Protein AF-0000000082452321 (afdb_homodimer)

Foldseek 3Di:
DVVVVVVVVVLVVLVVCLVPQACPPHALVVSLVVNVVSVVVNVVVVPDDDPDPVVVVVVVVVVQVVSLVSSLVRYDPLCVVVSVVQVPDPPHDGSVVSSVSSNVVVVVVVVVVVVVVVVVVVVVVVVPPPDDPDDDDPDDPPPPPPPPQPQDPVVSDTDDDVPPPPPVPPD/DVVVVVVVVVLVVLVVCLVPQACPPHALVVSLVVNVVSVVVNVVPPPDDDPDPVVVVVVVVVVQVVSLVSSLVRYDPVCVVVSVVQVPDPPHDGSVVSSVSSNVVVVVVVVVVVVVVVVVVVVVVVVPPPDDPDDDPPPPPPPPPPPPQPQPPVVSDTDDDVPPPPPVPDD

Sequence (342 aa):
MYSDLESQSQLFELNLKLREIRQGEDSITKYFNSVKKIWQDLDLFDTYEWQLIEDGKHHKRTIEKTQIYKFLAGLNIEFDEVKGRIIGRNPLPPIGEVFLEVRLEESRRSVMLGKKVLRTIVEGSSLATMGEGYGRNTNYSPKSNEKPWVWCDFYNKPCHTCETYWKIHGNMYSDLESQSQLFELNLKLREIRQGEDSITKYFNSVKKIWQDLDLFDTYEWQLIEDGKHHKRTIEKTQIYKFLAGLNIEFDEVKGRIIGRNPLPPIGEVFLEVRLEESRRSVMLGKKVLRTIVEGSSLATMGEGYGRNTNYSPKSNEKPWVWCDFYNKPCHTCETYWKIHGN

Structure (mmCIF, N/CA/C/O backbone):
data_AF-0000000082452321-model_v1
#
loop_
_entity.id
_entity.type
_entity.pdbx_description
1 polymer 'Retrotransposon gag domain-containing protein'
#
loop_
_atom_site.group_PDB
_atom_site.id
_atom_site.type_symbol
_atom_site.label_atom_id
_atom_site.label_alt_id
_atom_site.label_comp_id
_atom_site.label_asym_id
_atom_site.label_entity_id
_atom_site.label_seq_id
_atom_site.pdbx_PDB_ins_code
_atom_site.Cartn_x
_atom_site.Cartn_y
_atom_site.Cartn_z
_atom_site.occupancy
_atom_site.B_iso_or_equiv
_atom_site.auth_seq_id
_atom_site.auth_comp_id
_atom_site.auth_asym_id
_atom_site.auth_atom_id
_atom_site.pdbx_PDB_model_num
ATOM 1 N N . MET A 1 1 ? 13.844 -21.047 11.258 1 45.06 1 MET A N 1
ATOM 2 C CA . MET A 1 1 ? 12.812 -21.359 10.273 1 45.06 1 MET A CA 1
ATOM 3 C C . MET A 1 1 ? 11.453 -20.828 10.719 1 45.06 1 MET A C 1
ATOM 5 O O . MET A 1 1 ? 10.766 -20.156 9.953 1 45.06 1 MET A O 1
ATOM 9 N N . TYR A 1 2 ? 10.961 -21.188 11.977 1 47.84 2 TYR A N 1
ATOM 10 C CA . TYR A 1 2 ? 9.703 -20.766 12.586 1 47.84 2 TYR A CA 1
ATOM 11 C C . TYR A 1 2 ? 9.664 -19.266 12.797 1 47.84 2 TYR A C 1
ATOM 13 O O . TYR A 1 2 ? 8.648 -18.609 12.508 1 47.84 2 TYR A O 1
ATOM 21 N N . SER A 1 3 ? 10.891 -18.766 13.062 1 55.56 3 SER A N 1
ATOM 22 C CA . SER A 1 3 ? 11 -17.344 13.336 1 55.56 3 SER A CA 1
ATOM 23 C C . SER A 1 3 ? 10.797 -16.516 12.062 1 55.56 3 SER A C 1
ATOM 25 O O . SER A 1 3 ? 10.117 -15.492 12.078 1 55.56 3 SER A O 1
ATOM 27 N N . ASP A 1 4 ? 11.266 -17.188 10.992 1 64.62 4 ASP A N 1
ATOM 28 C CA . ASP A 1 4 ? 11.18 -16.484 9.719 1 64.62 4 ASP A CA 1
ATOM 29 C C . ASP A 1 4 ? 9.75 -16.484 9.188 1 64.62 4 ASP A C 1
ATOM 31 O O . ASP A 1 4 ? 9.289 -15.484 8.633 1 64.62 4 ASP A O 1
ATOM 35 N N . LEU A 1 5 ? 9.094 -17.594 9.453 1 61.44 5 LEU A N 1
ATOM 36 C CA . LEU A 1 5 ? 7.695 -17.688 9.039 1 61.44 5 LEU A CA 1
ATOM 37 C C . LEU A 1 5 ? 6.824 -16.719 9.828 1 61.44 5 LEU A C 1
ATOM 39 O O . LEU A 1 5 ? 5.93 -16.078 9.266 1 61.44 5 LEU A O 1
ATOM 43 N N . GLU A 1 6 ? 7.074 -16.766 11.102 1 67.19 6 GLU A N 1
ATOM 44 C CA . GLU A 1 6 ? 6.352 -15.828 11.961 1 67.19 6 GLU A CA 1
ATOM 45 C C . GLU A 1 6 ? 6.57 -14.383 11.516 1 67.19 6 GLU A C 1
ATOM 47 O O . GLU A 1 6 ? 5.645 -13.57 11.539 1 67.19 6 GLU A O 1
ATOM 52 N N . SER A 1 7 ? 7.672 -14.266 10.953 1 83 7 SER A N 1
ATOM 53 C CA . SER A 1 7 ? 8.008 -12.922 10.508 1 83 7 SER A CA 1
ATOM 54 C C . SER A 1 7 ? 7.254 -12.555 9.234 1 83 7 SER A C 1
ATOM 56 O O . SER A 1 7 ? 6.754 -11.438 9.102 1 83 7 SER A O 1
ATOM 58 N N . GLN A 1 8 ? 7.023 -13.578 8.461 1 89.19 8 GLN A N 1
ATOM 59 C CA . GLN A 1 8 ? 6.332 -13.305 7.207 1 89.19 8 GLN A CA 1
ATOM 60 C C . GLN A 1 8 ? 4.848 -13.055 7.434 1 89.19 8 GLN A C 1
ATOM 62 O O . GLN A 1 8 ? 4.254 -12.172 6.809 1 89.19 8 GLN A O 1
ATOM 67 N N . SER A 1 9 ? 4.262 -13.859 8.258 1 91.12 9 SER A N 1
ATOM 68 C CA . SER A 1 9 ? 2.861 -13.656 8.617 1 91.12 9 SER A CA 1
ATOM 69 C C . SER A 1 9 ? 2.641 -12.289 9.258 1 91.12 9 SER A C 1
ATOM 71 O O . SER A 1 9 ? 1.646 -11.625 8.969 1 91.12 9 SER A O 1
ATOM 73 N N . GLN A 1 10 ? 3.549 -11.961 10.078 1 92.94 10 GLN A N 1
ATOM 74 C CA . GLN A 1 10 ? 3.459 -10.656 10.727 1 92.94 10 GLN A CA 1
ATOM 75 C C . GLN A 1 10 ? 3.586 -9.531 9.703 1 92.94 10 GLN A C 1
ATOM 77 O O . GLN A 1 10 ? 2.852 -8.539 9.773 1 92.94 10 GLN A O 1
ATOM 82 N N . LEU A 1 11 ? 4.48 -9.695 8.805 1 93 11 LEU A N 1
ATOM 83 C CA . LEU A 1 11 ? 4.664 -8.711 7.742 1 93 11 LEU A CA 1
ATOM 84 C C . LEU A 1 11 ? 3.389 -8.555 6.918 1 93 11 LEU A C 1
ATOM 86 O O . LEU A 1 11 ? 2.979 -7.438 6.609 1 93 11 LEU A O 1
ATOM 90 N N . PHE A 1 12 ? 2.812 -9.664 6.668 1 94.56 12 PHE A N 1
ATOM 91 C CA . PHE A 1 12 ? 1.574 -9.617 5.898 1 94.56 12 PHE A CA 1
ATOM 92 C C . PHE A 1 12 ? 0.479 -8.898 6.68 1 94.56 12 PHE A C 1
ATOM 94 O O . PHE A 1 12 ? -0.243 -8.07 6.129 1 94.56 12 PHE A O 1
ATOM 101 N N . GLU A 1 13 ? 0.363 -9.195 7.914 1 95.19 13 GLU A N 1
ATOM 102 C CA . GLU A 1 13 ? -0.648 -8.57 8.766 1 95.19 13 GLU A CA 1
ATOM 103 C C . GLU A 1 13 ? -0.444 -7.059 8.844 1 95.19 13 GLU A C 1
ATOM 105 O O . GLU A 1 13 ? -1.41 -6.293 8.82 1 95.19 13 GLU A O 1
ATOM 110 N N . LEU A 1 14 ? 0.755 -6.672 8.945 1 96.19 14 LEU A N 1
ATOM 111 C CA . LEU A 1 14 ? 1.065 -5.246 8.992 1 96.19 14 LEU A CA 1
ATOM 112 C C . LEU A 1 14 ? 0.678 -4.562 7.688 1 96.19 14 LEU A C 1
ATOM 114 O O . LEU A 1 14 ? 0.143 -3.449 7.699 1 96.19 14 LEU A O 1
ATOM 118 N N . ASN A 1 15 ? 0.969 -5.215 6.605 1 94.69 15 ASN A N 1
ATOM 119 C CA . ASN A 1 15 ? 0.589 -4.664 5.309 1 94.69 15 ASN A CA 1
ATOM 120 C C . ASN A 1 15 ? -0.927 -4.586 5.156 1 94.69 15 ASN A C 1
ATOM 122 O O . ASN A 1 15 ? -1.447 -3.646 4.555 1 94.69 15 ASN A O 1
ATOM 126 N N . LEU A 1 16 ? -1.625 -5.535 5.707 1 95 16 LEU A N 1
ATOM 127 C CA . LEU A 1 16 ? -3.084 -5.496 5.707 1 95 16 LEU A CA 1
ATOM 128 C C . LEU A 1 16 ? -3.598 -4.312 6.52 1 95 16 LEU A C 1
ATOM 130 O O . LEU A 1 16 ? -4.5 -3.598 6.078 1 95 16 LEU A O 1
ATOM 134 N N . LYS A 1 17 ? -3.006 -4.164 7.617 1 96.56 17 LYS A N 1
ATOM 135 C CA . LYS A 1 17 ? -3.395 -3.047 8.469 1 96.56 17 LYS A CA 1
ATOM 136 C C . LYS A 1 17 ? -3.158 -1.712 7.77 1 96.56 17 LYS A C 1
ATOM 138 O O . LYS A 1 17 ? -4.004 -0.815 7.828 1 96.56 17 LYS A O 1
ATOM 143 N N . LEU A 1 18 ? -2.072 -1.625 7.117 1 95.88 18 LEU A N 1
ATOM 144 C CA . LEU A 1 18 ? -1.705 -0.397 6.422 1 95.88 18 LEU A CA 1
ATOM 145 C C . LEU A 1 18 ? -2.67 -0.115 5.273 1 95.88 18 LEU A C 1
ATOM 147 O O . LEU A 1 18 ? -2.98 1.044 4.988 1 95.88 18 LEU A O 1
ATOM 151 N N . ARG A 1 19 ? -3.068 -1.115 4.668 1 94.75 19 ARG A N 1
ATOM 152 C CA . ARG A 1 19 ? -4.008 -1 3.559 1 94.75 19 ARG A CA 1
ATOM 153 C C . ARG A 1 19 ? -5.375 -0.527 4.043 1 94.75 19 ARG A C 1
ATOM 155 O O . ARG A 1 19 ? -6.059 0.226 3.35 1 94.75 19 ARG A O 1
ATOM 162 N N . GLU A 1 20 ? -5.738 -0.859 5.219 1 95.94 20 GLU A N 1
ATOM 163 C CA . GLU A 1 20 ? -7.117 -0.687 5.664 1 95.94 20 GLU A CA 1
ATOM 164 C C . GLU A 1 20 ? -7.266 0.556 6.535 1 95.94 20 GLU A C 1
ATOM 166 O O . GLU A 1 20 ? -8.367 1.081 6.699 1 95.94 20 GLU A O 1
ATOM 171 N N . ILE A 1 21 ? -6.188 0.976 7.082 1 97.62 21 ILE A N 1
ATOM 172 C CA . ILE A 1 21 ? -6.262 2.045 8.07 1 97.62 21 ILE A CA 1
ATOM 173 C C . ILE A 1 21 ? -6.77 3.326 7.41 1 97.62 21 ILE A C 1
ATOM 175 O O . ILE A 1 21 ? -6.379 3.646 6.289 1 97.62 21 ILE A O 1
ATOM 179 N N . ARG A 1 22 ? -7.668 3.971 8.117 1 97.88 22 ARG A N 1
ATOM 180 C CA . ARG A 1 22 ? -8.25 5.25 7.727 1 97.88 22 ARG A CA 1
ATOM 181 C C . ARG A 1 22 ? -8.344 6.195 8.922 1 97.88 22 ARG A C 1
ATOM 183 O O . ARG A 1 22 ? -8.359 5.75 10.07 1 97.88 22 ARG A O 1
ATOM 190 N N . GLN A 1 23 ? -8.445 7.398 8.609 1 98.44 23 GLN A N 1
ATOM 191 C CA . GLN A 1 23 ? -8.562 8.391 9.672 1 98.44 23 GLN A CA 1
ATOM 192 C C . GLN A 1 23 ? -9.836 8.164 10.492 1 98.44 23 GLN A C 1
ATOM 194 O O . GLN A 1 23 ? -9.781 8.078 11.719 1 98.44 23 GLN A O 1
ATOM 199 N N . GLY A 1 24 ? -10.992 8.062 9.758 1 97.5 24 GLY A N 1
ATOM 200 C CA . GLY A 1 24 ? -12.258 7.895 10.445 1 97.5 24 GLY A CA 1
ATOM 201 C C . GLY A 1 24 ? -12.562 9.016 11.422 1 97.5 24 GLY A C 1
ATOM 202 O O . GLY A 1 24 ? -12.523 10.195 11.062 1 97.5 24 GLY A O 1
ATOM 203 N N . GLU A 1 25 ? -12.734 8.695 12.68 1 97.44 25 GLU A N 1
ATOM 204 C CA . GLU A 1 25 ? -13.109 9.68 13.695 1 97.44 25 GLU A CA 1
ATOM 205 C C . GLU A 1 25 ? -11.883 10.211 14.43 1 97.44 25 GLU A C 1
ATOM 207 O O . GLU A 1 25 ? -12 11.109 15.266 1 97.44 25 GLU A O 1
ATOM 212 N N . ASP A 1 26 ? -10.789 9.758 14.078 1 98.12 26 ASP A N 1
ATOM 213 C CA . ASP A 1 26 ? -9.57 10.148 14.773 1 98.12 26 ASP A CA 1
ATOM 214 C C . ASP A 1 26 ? -9.125 11.547 14.352 1 98.12 26 ASP A C 1
ATOM 216 O O . ASP A 1 26 ? -9.344 11.953 13.211 1 98.12 26 ASP A O 1
ATOM 220 N N . SER A 1 27 ? -8.547 12.211 15.305 1 98 27 SER A N 1
ATOM 221 C CA . SER A 1 27 ? -7.828 13.422 14.93 1 98 27 SER A CA 1
ATOM 222 C C . SER A 1 27 ? -6.668 13.109 13.992 1 98 27 SER A C 1
ATOM 224 O O . SER A 1 27 ? -6.246 11.961 13.883 1 98 27 SER A O 1
ATOM 226 N N . ILE A 1 28 ? -6.141 14.094 13.375 1 98.56 28 ILE A N 1
ATOM 227 C CA . ILE A 1 28 ? -5.012 13.93 12.461 1 98.56 28 ILE A CA 1
ATOM 228 C C . ILE A 1 28 ? -3.809 13.383 13.227 1 98.56 28 ILE A C 1
ATOM 230 O O . ILE A 1 28 ? -3.1 12.5 12.727 1 98.56 28 ILE A O 1
ATOM 234 N N . THR A 1 29 ? -3.582 13.891 14.383 1 98.5 29 THR A N 1
ATOM 235 C CA . THR A 1 29 ? -2.449 13.461 15.195 1 98.5 29 THR A CA 1
ATOM 236 C C . THR A 1 29 ? -2.572 11.984 15.562 1 98.5 29 THR A C 1
ATOM 238 O O . THR A 1 29 ? -1.613 11.227 15.422 1 98.5 29 THR A O 1
ATOM 241 N N . LYS A 1 30 ? -3.729 11.586 15.961 1 98.69 30 LYS A N 1
ATOM 242 C CA . LYS A 1 30 ? -3.945 10.195 16.344 1 98.69 30 LYS A CA 1
ATOM 243 C C . LYS A 1 30 ? -3.805 9.273 15.133 1 98.69 30 LYS A C 1
ATOM 245 O O . LYS A 1 30 ? -3.158 8.227 15.211 1 98.69 30 LYS A O 1
ATOM 250 N N . TYR A 1 31 ? -4.457 9.68 14.125 1 98.75 31 TYR A N 1
ATOM 251 C CA . TYR A 1 31 ? -4.379 8.898 12.891 1 98.75 31 TYR A CA 1
ATOM 252 C C . TYR A 1 31 ? -2.934 8.758 12.43 1 98.75 31 TYR A C 1
ATOM 254 O O . TYR A 1 31 ? -2.473 7.652 12.133 1 98.75 31 TYR A O 1
ATOM 262 N N . PHE A 1 32 ? -2.199 9.836 12.43 1 98.75 32 PHE A N 1
ATOM 263 C CA . PHE A 1 32 ? -0.812 9.82 11.977 1 98.75 32 PHE A CA 1
ATOM 264 C C . PHE A 1 32 ? 0.033 8.914 12.867 1 98.75 32 PHE A C 1
ATOM 266 O O . PHE A 1 32 ? 0.864 8.148 12.367 1 98.75 32 PHE A O 1
ATOM 273 N N . ASN A 1 33 ? -0.151 8.984 14.125 1 98.62 33 ASN A N 1
ATOM 274 C CA . ASN A 1 33 ? 0.611 8.156 15.055 1 98.62 33 ASN A CA 1
ATOM 275 C C . ASN A 1 33 ? 0.322 6.672 14.844 1 98.62 33 ASN A C 1
ATOM 277 O O . ASN A 1 33 ? 1.216 5.836 14.984 1 98.62 33 ASN A O 1
ATOM 281 N N . SER A 1 34 ? -0.923 6.406 14.5 1 98.62 34 SER A N 1
ATOM 282 C CA . SER A 1 34 ? -1.294 5.02 14.234 1 98.62 34 SER A CA 1
ATOM 283 C C . SER A 1 34 ? -0.591 4.488 12.992 1 98.62 34 SER A C 1
ATOM 285 O O . SER A 1 34 ? -0.068 3.373 13 1 98.62 34 SER A O 1
ATOM 287 N N . VAL A 1 35 ? -0.576 5.273 11.953 1 98.44 35 VAL A N 1
ATOM 288 C CA . VAL A 1 35 ? 0.076 4.863 10.719 1 98.44 35 VAL A CA 1
ATOM 289 C C . VAL A 1 35 ? 1.583 4.754 10.938 1 98.44 35 VAL A C 1
ATOM 291 O O . VAL A 1 35 ? 2.213 3.791 10.492 1 98.44 35 VAL A O 1
ATOM 294 N N . LYS A 1 36 ? 2.127 5.684 11.656 1 98.19 36 LYS A N 1
ATOM 295 C CA . LYS A 1 36 ? 3.557 5.715 11.953 1 98.19 36 LYS A CA 1
ATOM 296 C C . LYS A 1 36 ? 3.984 4.469 12.727 1 98.19 36 LYS A C 1
ATOM 298 O O . LYS A 1 36 ? 5.062 3.926 12.484 1 98.19 36 LYS A O 1
ATOM 303 N N . LYS A 1 37 ? 3.137 4.098 13.586 1 98.31 37 LYS A N 1
ATOM 304 C CA . LYS A 1 37 ? 3.434 2.898 14.359 1 98.31 37 LYS A CA 1
ATOM 305 C C . LYS A 1 37 ? 3.541 1.672 13.461 1 98.31 37 LYS A C 1
ATOM 307 O O . LYS A 1 37 ? 4.445 0.851 13.625 1 98.31 37 LYS A O 1
ATOM 312 N N . ILE A 1 38 ? 2.666 1.551 12.539 1 98 38 ILE A N 1
ATOM 313 C CA . ILE A 1 38 ? 2.709 0.438 11.594 1 98 38 ILE A CA 1
ATOM 314 C C . ILE A 1 38 ? 4.004 0.494 10.789 1 98 38 ILE A C 1
ATOM 316 O O . ILE A 1 38 ? 4.672 -0.527 10.602 1 98 38 ILE A O 1
ATOM 320 N N . TRP A 1 39 ? 4.422 1.698 10.391 1 97.12 39 TRP A N 1
ATOM 321 C CA . TRP A 1 39 ? 5.656 1.868 9.633 1 97.12 39 TRP A CA 1
ATOM 322 C C . TRP A 1 39 ? 6.867 1.466 10.469 1 97.12 39 TRP A C 1
ATOM 324 O O . TRP A 1 39 ? 7.785 0.812 9.969 1 97.12 39 TRP A O 1
ATOM 334 N N . GLN A 1 40 ? 6.848 1.859 11.672 1 96.75 40 GLN A N 1
ATOM 335 C CA . GLN A 1 40 ? 7.938 1.502 12.57 1 96.75 40 GLN A CA 1
ATOM 336 C C . GLN A 1 40 ? 8.047 -0.011 12.727 1 96.75 40 GLN A C 1
ATOM 338 O O . GLN A 1 40 ? 9.148 -0.565 12.734 1 96.75 40 GLN A O 1
ATOM 343 N N . ASP A 1 41 ? 6.914 -0.627 12.867 1 95.94 41 ASP A N 1
ATOM 344 C CA . ASP A 1 41 ? 6.898 -2.084 12.969 1 95.94 41 ASP A CA 1
ATOM 345 C C . ASP A 1 41 ? 7.441 -2.732 11.703 1 95.94 41 ASP A C 1
ATOM 347 O O . ASP A 1 41 ? 8.203 -3.695 11.766 1 95.94 41 ASP A O 1
ATOM 351 N N . LEU A 1 42 ? 7.082 -2.176 10.586 1 94.25 42 LEU A N 1
ATOM 352 C CA . LEU A 1 42 ? 7.566 -2.693 9.312 1 94.25 42 LEU A CA 1
ATOM 353 C C . LEU A 1 42 ? 9.078 -2.52 9.188 1 94.25 42 LEU A C 1
ATOM 355 O O . LEU A 1 42 ? 9.766 -3.385 8.641 1 94.25 42 LEU A O 1
ATOM 359 N N . ASP A 1 43 ? 9.586 -1.463 9.688 1 92 43 ASP A N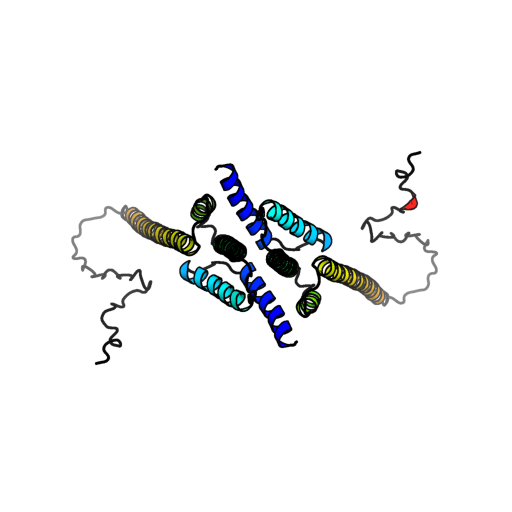 1
ATOM 360 C CA . ASP A 1 43 ? 11.008 -1.141 9.609 1 92 43 ASP A CA 1
ATOM 361 C C . ASP A 1 43 ? 11.852 -2.172 10.359 1 92 43 ASP A C 1
ATOM 363 O O . ASP A 1 43 ? 13.008 -2.402 10.023 1 92 43 ASP A O 1
ATOM 367 N N . LEU A 1 44 ? 11.227 -2.758 11.32 1 91.25 44 LEU A N 1
ATOM 368 C CA . LEU A 1 44 ? 11.938 -3.754 12.109 1 91.25 44 LEU A CA 1
ATOM 369 C C . LEU A 1 44 ? 12.32 -4.961 11.258 1 91.25 44 LEU A C 1
ATOM 371 O O . LEU A 1 44 ? 13.273 -5.676 11.57 1 91.25 44 LEU A O 1
ATOM 375 N N . PHE A 1 45 ? 11.625 -5.125 10.172 1 89.12 45 PHE A N 1
ATOM 376 C CA . PHE A 1 45 ? 11.859 -6.285 9.32 1 89.12 45 PHE A CA 1
ATOM 377 C C . PHE A 1 45 ? 12.836 -5.945 8.203 1 89.12 45 PHE A C 1
ATOM 379 O O . PHE A 1 45 ? 13.297 -6.832 7.477 1 89.12 45 PHE A O 1
ATOM 386 N N . ASP A 1 46 ? 13.086 -4.68 7.988 1 86.5 46 ASP A N 1
ATOM 387 C CA . ASP A 1 46 ? 14.039 -4.258 6.965 1 86.5 46 ASP A CA 1
ATOM 388 C C . ASP A 1 46 ? 15.469 -4.316 7.484 1 86.5 46 ASP A C 1
ATOM 390 O O . ASP A 1 46 ? 15.969 -3.346 8.062 1 86.5 46 ASP A O 1
ATOM 394 N N . THR A 1 47 ? 16.25 -5.355 7.195 1 87.69 47 THR A N 1
ATOM 395 C CA . THR A 1 47 ? 17.578 -5.578 7.754 1 87.69 47 THR A CA 1
ATOM 396 C C . THR A 1 47 ? 18.641 -5.496 6.664 1 87.69 47 THR A C 1
ATOM 398 O O . THR A 1 47 ? 19.812 -5.75 6.918 1 87.69 47 THR A O 1
ATOM 401 N N . TYR A 1 48 ? 18.203 -5.09 5.566 1 92.81 48 TYR A N 1
ATOM 402 C CA . TYR A 1 48 ? 19.156 -5.055 4.465 1 92.81 48 TYR A CA 1
ATOM 403 C C . TYR A 1 48 ? 20.109 -3.881 4.617 1 92.81 48 TYR A C 1
ATOM 405 O O . TYR A 1 48 ? 19.688 -2.756 4.891 1 92.81 48 TYR A O 1
ATOM 413 N N . GLU A 1 49 ? 21.391 -4.188 4.477 1 93.69 49 GLU A N 1
ATOM 414 C CA . GLU A 1 49 ? 22.422 -3.154 4.496 1 93.69 49 GLU A CA 1
ATOM 415 C C . GLU A 1 49 ? 22.812 -2.738 3.078 1 93.69 49 GLU A C 1
ATOM 417 O O . GLU A 1 49 ? 23.5 -3.482 2.375 1 93.69 49 GLU A O 1
ATOM 422 N N . TRP A 1 50 ? 22.391 -1.591 2.775 1 94.38 50 TRP A N 1
ATOM 423 C CA . TRP A 1 50 ? 22.688 -1.067 1.446 1 94.38 50 TRP A CA 1
ATOM 424 C C . TRP A 1 50 ? 24.203 -0.925 1.243 1 94.38 50 TRP A C 1
ATOM 426 O O . TRP A 1 50 ? 24.906 -0.402 2.111 1 94.38 50 TRP A O 1
ATOM 436 N N . GLN A 1 51 ? 24.625 -1.385 0.194 1 94.81 51 GLN A N 1
ATOM 437 C CA . GLN A 1 51 ? 26.062 -1.411 -0.071 1 94.81 51 GLN A CA 1
ATOM 438 C C . GLN A 1 51 ? 26.547 -0.063 -0.591 1 94.81 51 GLN A C 1
ATOM 440 O O . GLN A 1 51 ? 27.672 0.365 -0.272 1 94.81 51 GLN A O 1
ATOM 445 N N . LEU A 1 52 ? 25.781 0.557 -1.43 1 95.44 52 LEU A N 1
ATOM 446 C CA . LEU A 1 52 ? 26.078 1.904 -1.905 1 95.44 52 LEU A CA 1
ATOM 447 C C . LEU A 1 52 ? 25.172 2.93 -1.229 1 95.44 52 LEU A C 1
ATOM 449 O O . LEU A 1 52 ? 23.953 2.754 -1.183 1 95.44 52 LEU A O 1
ATOM 453 N N . ILE A 1 53 ? 25.766 3.953 -0.81 1 94.31 53 ILE A N 1
ATOM 454 C CA . ILE A 1 53 ? 25.078 4.977 -0.033 1 94.31 53 ILE A CA 1
ATOM 455 C C . ILE A 1 53 ? 24 5.637 -0.889 1 94.31 53 ILE A C 1
ATOM 457 O O . ILE A 1 53 ? 22.891 5.875 -0.417 1 94.31 53 ILE A O 1
ATOM 461 N N . GLU A 1 54 ? 24.359 5.844 -2.143 1 95.62 54 GLU A N 1
ATOM 462 C CA . GLU A 1 54 ? 23.422 6.535 -3.027 1 95.62 54 GLU A CA 1
ATOM 463 C C . GLU A 1 54 ? 22.172 5.695 -3.271 1 95.62 54 GLU A C 1
ATOM 465 O O . GLU A 1 54 ? 21.062 6.23 -3.34 1 95.62 54 GLU A O 1
ATOM 470 N N . ASP A 1 55 ? 22.328 4.422 -3.391 1 95.94 55 ASP A N 1
ATOM 471 C CA . ASP A 1 55 ? 21.203 3.5 -3.576 1 95.94 55 ASP A CA 1
ATOM 472 C C . ASP A 1 55 ? 20.328 3.455 -2.336 1 95.94 55 ASP A C 1
ATOM 474 O O . ASP A 1 55 ? 19.094 3.439 -2.443 1 95.94 55 ASP A O 1
ATOM 478 N N . GLY A 1 56 ? 20.938 3.477 -1.204 1 96 56 GLY A N 1
ATOM 479 C CA . GLY A 1 56 ? 20.203 3.504 0.05 1 96 56 GLY A CA 1
ATOM 480 C C . GLY A 1 56 ? 19.391 4.773 0.239 1 96 56 GLY A C 1
ATOM 481 O O . GLY A 1 56 ? 18.25 4.727 0.704 1 96 56 GLY A O 1
ATOM 482 N N . LYS A 1 57 ? 20.047 5.871 -0.13 1 95.62 57 LYS A N 1
ATOM 483 C CA . LYS A 1 57 ? 19.344 7.152 -0.029 1 95.62 57 LYS A CA 1
ATOM 484 C C . LYS A 1 57 ? 18.125 7.191 -0.94 1 95.62 57 LYS A C 1
ATOM 486 O O . LYS A 1 57 ? 17.062 7.68 -0.544 1 95.62 57 LYS A O 1
ATOM 491 N N . HIS A 1 58 ? 18.344 6.664 -2.117 1 95.19 58 HIS A N 1
ATOM 492 C CA . HIS A 1 58 ? 17.219 6.621 -3.049 1 95.19 58 HIS A CA 1
ATOM 493 C C . HIS A 1 58 ? 16.078 5.758 -2.508 1 95.19 58 HIS A C 1
ATOM 495 O O . HIS A 1 58 ? 14.914 6.148 -2.574 1 95.19 58 HIS A O 1
ATOM 501 N N . HIS A 1 59 ? 16.438 4.648 -1.982 1 94.88 59 HIS A N 1
ATOM 502 C CA . HIS A 1 59 ? 15.453 3.756 -1.399 1 94.88 59 HIS A CA 1
ATOM 503 C C . HIS A 1 59 ? 14.672 4.449 -0.288 1 94.88 59 HIS A C 1
ATOM 505 O O . HIS A 1 59 ? 13.438 4.391 -0.257 1 94.88 59 HIS A O 1
ATOM 511 N N . LYS A 1 60 ? 15.328 5.129 0.541 1 94.31 60 LYS A N 1
ATOM 512 C CA . LYS A 1 60 ? 14.703 5.816 1.665 1 94.31 60 LYS A CA 1
ATOM 513 C C . LYS A 1 60 ? 13.742 6.902 1.181 1 94.31 60 LYS A C 1
ATOM 515 O O . LYS A 1 60 ? 12.664 7.078 1.745 1 94.31 60 LYS A O 1
ATOM 520 N N . ARG A 1 61 ? 14.164 7.566 0.193 1 93.75 61 ARG A N 1
ATOM 521 C CA . ARG A 1 61 ? 13.305 8.594 -0.384 1 93.75 61 ARG A CA 1
ATOM 522 C C . ARG A 1 61 ? 12.039 7.984 -0.969 1 93.75 61 ARG A C 1
ATOM 524 O O . ARG A 1 61 ? 10.953 8.555 -0.842 1 93.75 61 ARG A O 1
ATOM 531 N N . THR A 1 62 ? 12.219 6.867 -1.588 1 93.06 62 THR A N 1
ATOM 532 C CA . THR A 1 62 ? 11.078 6.18 -2.186 1 93.06 62 THR A CA 1
ATOM 533 C C . THR A 1 62 ? 10.102 5.707 -1.109 1 93.06 62 THR A C 1
ATOM 535 O O . THR A 1 62 ? 8.891 5.824 -1.266 1 93.06 62 THR A O 1
ATOM 538 N N . ILE A 1 63 ? 10.625 5.234 -0.054 1 94.25 63 ILE A N 1
ATOM 539 C CA . ILE A 1 63 ? 9.797 4.789 1.062 1 94.25 63 ILE A CA 1
ATOM 540 C C . ILE A 1 63 ? 9.016 5.973 1.629 1 94.25 63 ILE A C 1
ATOM 542 O O . ILE A 1 63 ? 7.812 5.867 1.876 1 94.25 63 ILE A O 1
ATOM 546 N N . GLU A 1 64 ? 9.656 7.082 1.795 1 95.75 64 GLU A N 1
ATOM 547 C CA . GLU A 1 64 ? 8.992 8.25 2.365 1 95.75 64 GLU A CA 1
ATOM 548 C C . GLU A 1 64 ? 7.867 8.742 1.458 1 95.75 64 GLU A C 1
ATOM 550 O O . GLU A 1 64 ? 6.793 9.109 1.935 1 95.75 64 GLU A O 1
ATOM 555 N N . LYS A 1 65 ? 8.156 8.742 0.215 1 94.06 65 LYS A N 1
ATOM 556 C CA . LYS A 1 65 ? 7.121 9.141 -0.733 1 94.06 65 LYS A CA 1
ATOM 557 C C . LYS A 1 65 ? 5.895 8.242 -0.618 1 94.06 65 LYS A C 1
ATOM 559 O O . LYS A 1 65 ? 4.762 8.727 -0.588 1 94.06 65 LYS A O 1
ATOM 564 N N . THR A 1 66 ? 6.133 6.957 -0.542 1 93.88 66 THR A N 1
ATOM 565 C CA . THR A 1 66 ? 5.047 5.992 -0.414 1 93.88 66 THR A CA 1
ATOM 566 C C . THR A 1 66 ? 4.293 6.199 0.896 1 93.88 66 THR A C 1
ATOM 568 O O . THR A 1 66 ? 3.066 6.07 0.94 1 93.88 66 THR A O 1
ATOM 571 N N . GLN A 1 67 ? 5.035 6.516 1.895 1 97.19 67 GLN A N 1
ATOM 572 C CA . GLN A 1 67 ? 4.426 6.785 3.193 1 97.19 67 GLN A CA 1
ATOM 573 C C . GLN A 1 67 ? 3.51 8.008 3.129 1 97.19 67 GLN A C 1
ATOM 575 O O . GLN A 1 67 ? 2.41 7.992 3.686 1 97.19 67 GLN A O 1
ATOM 580 N N . ILE A 1 68 ? 3.973 8.992 2.461 1 97.94 68 ILE A N 1
ATOM 581 C CA . ILE A 1 68 ? 3.176 10.203 2.295 1 97.94 68 ILE A CA 1
ATOM 582 C C . ILE A 1 68 ? 1.877 9.875 1.565 1 97.94 68 ILE A C 1
ATOM 584 O O . ILE A 1 68 ? 0.793 10.266 2.002 1 97.94 68 ILE A O 1
ATOM 588 N N . TYR A 1 69 ? 1.967 9.102 0.528 1 96.31 69 TYR A N 1
ATOM 589 C CA . TYR A 1 69 ? 0.783 8.719 -0.233 1 96.31 69 TYR A CA 1
ATOM 590 C C . TYR A 1 69 ? -0.198 7.945 0.64 1 96.31 69 TYR A C 1
ATOM 592 O O . TYR A 1 69 ? -1.405 8.195 0.598 1 96.31 69 TYR A O 1
ATOM 600 N N . LYS A 1 70 ? 0.301 7.051 1.399 1 96.88 70 LYS A N 1
ATOM 601 C CA . LYS A 1 70 ? -0.542 6.223 2.256 1 96.88 70 LYS A CA 1
ATOM 602 C C . LYS A 1 70 ? -1.234 7.059 3.324 1 96.88 70 LYS A C 1
ATOM 604 O O . LYS A 1 70 ? -2.424 6.875 3.596 1 96.88 70 LYS A O 1
ATOM 609 N N . PHE A 1 71 ? -0.477 7.969 3.891 1 98.5 71 PHE A N 1
ATOM 610 C CA . PHE A 1 71 ? -1.041 8.859 4.898 1 98.5 71 PHE A CA 1
ATOM 611 C C . PHE A 1 71 ? -2.172 9.695 4.312 1 98.5 71 PHE A C 1
ATOM 613 O O . PHE A 1 71 ? -3.27 9.742 4.871 1 98.5 71 PHE A O 1
ATOM 620 N N . LEU A 1 72 ? -1.966 10.242 3.191 1 98.25 72 LEU A N 1
ATOM 621 C CA . LEU A 1 72 ? -2.932 11.133 2.551 1 98.25 72 LEU A CA 1
ATOM 622 C C . LEU A 1 72 ? -4.156 10.352 2.08 1 98.25 72 LEU A C 1
ATOM 624 O O . LEU A 1 72 ? -5.281 10.852 2.166 1 98.25 72 LEU A O 1
ATOM 628 N N . ALA A 1 73 ? -3.922 9.141 1.635 1 97.06 73 ALA A N 1
ATOM 629 C CA . ALA A 1 73 ? -4.992 8.328 1.072 1 97.06 73 ALA A CA 1
ATOM 630 C C . ALA A 1 73 ? -6.008 7.941 2.145 1 97.06 73 ALA A C 1
ATOM 632 O O . ALA A 1 73 ? -7.176 7.68 1.838 1 97.06 73 ALA A O 1
ATOM 633 N N . GLY A 1 74 ? -5.566 7.906 3.371 1 98 74 GLY A N 1
ATOM 634 C CA . GLY A 1 74 ? -6.445 7.469 4.445 1 98 74 GLY A CA 1
ATOM 635 C C . GLY A 1 74 ? -7.203 8.609 5.098 1 98 74 GLY A C 1
ATOM 636 O O . GLY A 1 74 ? -8.062 8.383 5.953 1 98 74 GLY A O 1
ATOM 637 N N . LEU A 1 75 ? -6.941 9.797 4.652 1 98.19 75 LEU A N 1
ATOM 638 C CA . LEU A 1 75 ? -7.594 10.969 5.23 1 98.19 75 LEU A CA 1
ATOM 639 C C . LEU A 1 75 ? -9.047 11.055 4.781 1 98.19 75 LEU A C 1
ATOM 641 O O . LEU A 1 75 ? -9.398 10.586 3.693 1 98.19 75 LEU A O 1
ATOM 645 N N . ASN A 1 76 ? -9.812 11.695 5.621 1 97.62 76 ASN A N 1
ATOM 646 C CA . ASN A 1 76 ? -11.211 11.938 5.281 1 97.62 76 ASN A CA 1
ATOM 647 C C . ASN A 1 76 ? -11.344 12.883 4.09 1 97.62 76 ASN A C 1
ATOM 649 O O . ASN A 1 76 ? -10.406 13.617 3.771 1 97.62 76 ASN A O 1
ATOM 653 N N . ILE A 1 77 ? -12.492 12.906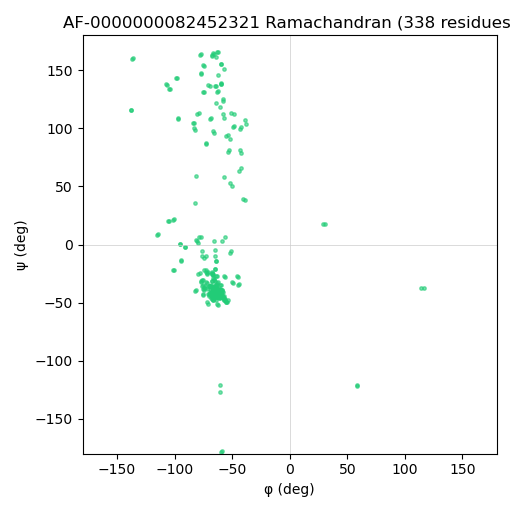 3.525 1 96.06 77 ILE A N 1
ATOM 654 C CA . ILE A 1 77 ? -12.766 13.625 2.287 1 96.06 77 ILE A CA 1
ATOM 655 C C . ILE A 1 77 ? -1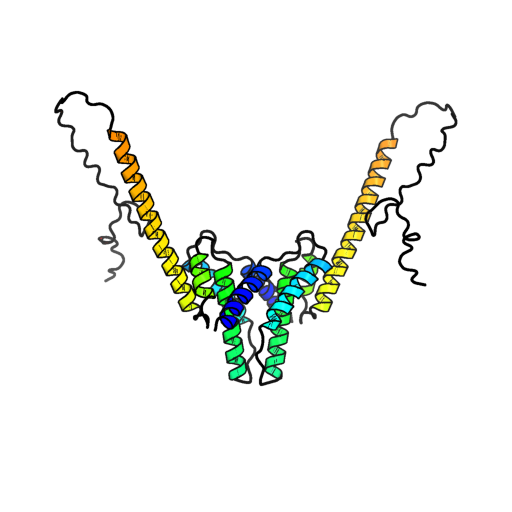2.648 15.133 2.529 1 96.06 77 ILE A C 1
ATOM 657 O O . ILE A 1 77 ? -12.336 15.891 1.609 1 96.06 77 ILE A O 1
ATOM 661 N N . GLU A 1 78 ? -12.836 15.547 3.721 1 95.38 78 GLU A N 1
ATOM 662 C CA . GLU A 1 78 ? -12.781 16.969 4.059 1 95.38 78 GLU A CA 1
ATOM 663 C C . GLU A 1 78 ? -11.383 17.531 3.832 1 95.38 78 GLU A C 1
ATOM 665 O O . GLU A 1 78 ? -11.211 18.75 3.754 1 95.38 78 GLU A O 1
ATOM 670 N N . PHE A 1 79 ? -10.422 16.703 3.662 1 97.62 79 PHE A N 1
ATOM 671 C CA . PHE A 1 79 ? -9.047 17.172 3.518 1 97.62 79 PHE A CA 1
ATOM 672 C C . PHE A 1 79 ? -8.594 17.062 2.066 1 97.62 79 PHE A C 1
ATOM 674 O O . PHE A 1 79 ? -7.391 17.125 1.781 1 97.62 79 PHE A O 1
ATOM 681 N N . ASP A 1 80 ? -9.445 16.984 1.141 1 95.94 80 ASP A N 1
ATOM 682 C CA . ASP A 1 80 ? -9.102 16.812 -0.269 1 95.94 80 ASP A CA 1
ATOM 683 C C . ASP A 1 80 ? -8.352 18.016 -0.806 1 95.94 80 ASP A C 1
ATOM 685 O O . ASP A 1 80 ? -7.438 17.875 -1.62 1 95.94 80 ASP A O 1
ATOM 689 N N . GLU A 1 81 ? -8.758 19.141 -0.342 1 95.5 81 GLU A N 1
ATOM 690 C CA . GLU A 1 81 ? -8.102 20.344 -0.831 1 95.5 81 GLU A CA 1
ATOM 691 C C . GLU A 1 81 ? -6.629 20.375 -0.421 1 95.5 81 GLU A C 1
ATOM 693 O O . GLU A 1 81 ? -5.758 20.656 -1.247 1 95.5 81 GLU A O 1
ATOM 698 N N . VAL A 1 82 ? -6.391 20.109 0.82 1 97.69 82 VAL A N 1
ATOM 699 C CA . VAL A 1 82 ? -5.012 20.141 1.292 1 97.69 82 VAL A CA 1
ATOM 700 C C . VAL A 1 82 ? -4.223 19 0.663 1 97.69 82 VAL A C 1
ATOM 702 O O . VAL A 1 82 ? -3.041 19.141 0.35 1 97.69 82 VAL A O 1
ATOM 705 N N . LYS A 1 83 ? -4.852 17.859 0.477 1 97.12 83 LYS A N 1
ATOM 706 C CA . LYS A 1 83 ? -4.211 16.75 -0.238 1 97.12 83 LYS A CA 1
ATOM 707 C C . LYS A 1 83 ? -3.742 17.203 -1.622 1 97.12 83 LYS A C 1
ATOM 709 O O . LYS A 1 83 ? -2.594 16.953 -2.002 1 97.12 83 LYS A O 1
ATOM 714 N N . GLY A 1 84 ? -4.668 17.828 -2.281 1 95.38 84 GLY A N 1
ATOM 715 C CA . GLY A 1 84 ? -4.359 18.312 -3.617 1 95.38 84 GLY A CA 1
ATOM 716 C C . GLY A 1 84 ? -3.191 19.281 -3.643 1 95.38 84 GLY A C 1
ATOM 717 O O . GLY A 1 84 ? -2.322 19.188 -4.512 1 95.38 84 GLY A O 1
ATOM 718 N N . ARG A 1 85 ? -3.137 20.141 -2.693 1 95.81 85 ARG A N 1
ATOM 719 C CA . ARG A 1 85 ? -2.059 21.125 -2.607 1 95.81 85 ARG A CA 1
ATOM 720 C C . ARG A 1 85 ? -0.717 20.438 -2.367 1 95.81 85 ARG A C 1
ATOM 722 O O . ARG A 1 85 ? 0.285 20.781 -2.994 1 95.81 85 ARG A O 1
ATOM 729 N N . ILE A 1 86 ? -0.769 19.484 -1.533 1 97.19 86 ILE A N 1
ATOM 730 C CA . ILE A 1 86 ? 0.456 18.781 -1.175 1 97.19 86 ILE A CA 1
ATOM 731 C C . ILE A 1 86 ? 0.96 17.969 -2.375 1 97.19 86 ILE A C 1
ATOM 733 O O . ILE A 1 86 ? 2.139 18.047 -2.73 1 97.19 86 ILE A O 1
ATOM 737 N N . ILE A 1 87 ? 0.072 17.281 -3.037 1 95.94 87 ILE A N 1
ATOM 738 C CA . ILE A 1 87 ? 0.413 16.422 -4.164 1 95.94 87 ILE A CA 1
ATOM 739 C C . ILE A 1 87 ? 0.887 17.281 -5.34 1 95.94 87 ILE A C 1
ATOM 741 O O . ILE A 1 87 ? 1.707 16.828 -6.145 1 95.94 87 ILE A O 1
ATOM 745 N N . GLY A 1 88 ? 0.467 18.484 -5.336 1 92.62 88 GLY A N 1
ATOM 746 C CA . GLY A 1 88 ? 0.827 19.391 -6.41 1 92.62 88 GLY A CA 1
ATOM 747 C C . GLY A 1 88 ? 2.211 20 -6.246 1 92.62 88 GLY A C 1
ATOM 748 O O . GLY A 1 88 ? 2.68 20.734 -7.109 1 92.62 88 GLY A O 1
ATOM 749 N N . ARG A 1 89 ? 2.877 19.578 -5.238 1 92.06 89 ARG A N 1
ATOM 750 C CA . ARG A 1 89 ? 4.219 20.109 -5 1 92.06 89 ARG A CA 1
ATOM 751 C C . ARG A 1 89 ? 5.281 19.156 -5.535 1 92.06 89 ARG A C 1
ATOM 753 O O . ARG A 1 89 ? 5.137 17.938 -5.438 1 92.06 89 ARG A O 1
ATOM 760 N N . ASN A 1 90 ? 6.309 19.766 -6.059 1 86.94 90 ASN A N 1
ATOM 761 C CA . ASN A 1 90 ? 7.445 19 -6.566 1 86.94 90 ASN A CA 1
ATOM 762 C C . ASN A 1 90 ? 8.773 19.641 -6.191 1 86.94 90 ASN A C 1
ATOM 764 O O . ASN A 1 90 ? 9.07 20.766 -6.625 1 86.94 90 ASN A O 1
ATOM 768 N N . PRO A 1 91 ? 9.57 18.969 -5.391 1 89 91 PRO A N 1
ATOM 769 C CA . PRO A 1 91 ? 9.352 17.625 -4.84 1 89 91 PRO A CA 1
ATOM 770 C C . PRO A 1 91 ? 8.359 17.625 -3.676 1 89 91 PRO A C 1
ATOM 772 O O . PRO A 1 91 ? 8.062 18.688 -3.113 1 89 91 PRO A O 1
ATOM 775 N N . LEU A 1 92 ? 7.859 16.469 -3.332 1 93.56 92 LEU A N 1
ATOM 776 C CA . LEU A 1 92 ? 7.031 16.328 -2.139 1 93.56 92 LEU A CA 1
ATOM 777 C C . LEU A 1 92 ? 7.801 16.75 -0.892 1 93.56 92 LEU A C 1
ATOM 779 O O . LEU A 1 92 ? 8.984 16.438 -0.758 1 93.56 92 LEU A O 1
ATOM 783 N N . PRO A 1 93 ? 7.117 17.453 -0.022 1 95.81 93 PRO A N 1
ATOM 784 C CA . PRO A 1 93 ? 7.762 17.766 1.257 1 95.81 93 PRO A CA 1
ATOM 785 C C . PRO A 1 93 ? 7.988 16.531 2.119 1 95.81 93 PRO A C 1
ATOM 787 O O . PRO A 1 93 ? 7.414 15.469 1.849 1 95.81 93 PRO A O 1
ATOM 790 N N . PRO A 1 94 ? 8.883 16.672 3.104 1 97.25 94 PRO A N 1
ATOM 791 C CA . PRO A 1 94 ? 9.039 15.562 4.059 1 97.25 94 PRO A CA 1
ATOM 792 C C . PRO A 1 94 ? 7.746 15.242 4.801 1 97.25 94 PRO A C 1
ATOM 794 O O . PRO A 1 94 ? 6.879 16.109 4.945 1 97.25 94 PRO A O 1
ATOM 797 N N . ILE A 1 95 ? 7.691 14.078 5.219 1 97.94 95 ILE A N 1
ATOM 798 C CA . ILE A 1 95 ? 6.457 13.57 5.809 1 97.94 95 ILE A CA 1
ATOM 799 C C . ILE A 1 95 ? 6.082 14.406 7.027 1 97.94 95 ILE A C 1
ATOM 801 O O . ILE A 1 95 ? 4.898 14.617 7.309 1 97.94 95 ILE A O 1
ATOM 805 N N . GLY A 1 96 ? 7.074 14.891 7.793 1 97.94 96 GLY A N 1
ATOM 806 C CA . GLY A 1 96 ? 6.785 15.758 8.93 1 97.94 96 GLY A CA 1
ATOM 807 C C . GLY A 1 96 ? 6.066 17.031 8.539 1 97.94 96 GLY A C 1
ATOM 808 O O . GLY A 1 96 ? 5.148 17.469 9.234 1 97.94 96 GLY A O 1
ATOM 809 N N . GLU A 1 97 ? 6.492 17.609 7.492 1 98.19 97 GLU A N 1
ATOM 810 C CA . GLU A 1 97 ? 5.859 18.828 6.992 1 98.19 97 GLU A CA 1
ATOM 811 C C . GLU A 1 97 ? 4.453 18.547 6.473 1 98.19 97 GLU A C 1
ATOM 813 O O . GLU A 1 97 ? 3.539 19.359 6.668 1 98.19 97 GLU A O 1
ATOM 818 N N . VAL A 1 98 ? 4.305 17.438 5.758 1 98.56 98 VAL A N 1
ATOM 819 C CA . VAL A 1 98 ? 2.992 17.016 5.27 1 98.56 98 VAL A CA 1
ATOM 820 C C . VAL A 1 98 ? 2.027 16.875 6.445 1 98.56 98 VAL A C 1
ATOM 822 O O . VAL A 1 98 ? 0.913 17.406 6.41 1 98.56 98 VAL A O 1
ATOM 825 N N . PHE A 1 99 ? 2.465 16.219 7.492 1 98.62 99 PHE A N 1
ATOM 826 C CA . PHE A 1 99 ? 1.681 16.047 8.711 1 98.62 99 PHE A CA 1
ATOM 827 C C . PHE A 1 99 ? 1.269 17.391 9.281 1 98.62 99 PHE A C 1
ATOM 829 O O . PHE A 1 99 ? 0.096 17.609 9.602 1 98.62 99 PHE A O 1
ATOM 836 N N . LEU A 1 100 ? 2.176 18.234 9.367 1 98.31 100 LEU A N 1
ATOM 837 C CA . LEU A 1 100 ? 1.92 19.547 9.953 1 98.31 100 LEU A CA 1
ATOM 838 C C . LEU A 1 100 ? 0.899 20.328 9.125 1 98.31 100 LEU A C 1
ATOM 840 O O . LEU A 1 100 ? 0.012 20.984 9.68 1 98.31 100 LEU A O 1
ATOM 844 N N . GLU A 1 101 ? 1.039 20.281 7.852 1 98.19 101 GLU A N 1
ATOM 845 C CA . GLU A 1 101 ? 0.117 21 6.977 1 98.19 101 GLU A CA 1
ATOM 846 C C . GLU A 1 101 ? -1.309 20.469 7.129 1 98.19 101 GLU A C 1
ATOM 848 O O . GLU A 1 101 ? -2.26 21.25 7.18 1 98.19 101 GLU A O 1
ATOM 853 N N . VAL A 1 102 ? -1.45 19.188 7.184 1 98.56 102 VAL A N 1
ATOM 854 C CA . VAL A 1 102 ? -2.775 18.594 7.34 1 98.56 102 VAL A CA 1
ATOM 855 C C . VAL A 1 102 ? -3.336 18.938 8.719 1 98.56 102 VAL A C 1
ATOM 857 O O . VAL A 1 102 ? -4.527 19.203 8.859 1 98.56 102 VAL A O 1
ATOM 860 N N . ARG A 1 103 ? -2.512 18.906 9.719 1 98.06 103 ARG A N 1
ATOM 861 C CA . ARG A 1 103 ? -2.924 19.234 11.078 1 98.06 103 ARG A CA 1
ATOM 862 C C . ARG A 1 103 ? -3.406 20.688 11.164 1 98.06 103 ARG A C 1
ATOM 864 O O . ARG A 1 103 ? -4.395 20.969 11.836 1 98.06 103 ARG A O 1
ATOM 871 N N . LEU A 1 104 ? -2.682 21.594 10.5 1 97.06 104 LEU A N 1
ATOM 872 C CA . LEU A 1 104 ? -3.084 23 10.461 1 97.06 104 LEU A CA 1
ATOM 873 C C . LEU A 1 104 ? -4.453 23.141 9.805 1 97.06 104 LEU A C 1
ATOM 875 O O . LEU A 1 104 ? -5.273 23.953 10.25 1 97.06 104 LEU A O 1
ATOM 879 N N . GLU A 1 105 ? -4.668 22.375 8.781 1 96.81 105 GLU A N 1
ATOM 880 C CA . GLU A 1 105 ? -5.973 22.391 8.133 1 96.81 105 GLU A CA 1
ATOM 881 C C . GLU A 1 105 ? -7.07 21.906 9.078 1 96.81 105 GLU A C 1
ATOM 883 O O . GLU A 1 105 ? -8.18 22.453 9.078 1 96.81 105 GLU A O 1
ATOM 888 N N . GLU A 1 106 ? -6.824 20.906 9.836 1 96.31 106 GLU A N 1
ATOM 889 C CA . GLU A 1 106 ? -7.777 20.422 10.828 1 96.31 106 GLU A CA 1
ATOM 890 C C . GLU A 1 106 ? -8.148 21.531 11.82 1 96.31 106 GLU A C 1
ATOM 892 O O . GLU A 1 106 ? -9.32 21.703 12.141 1 96.31 106 GLU A O 1
ATOM 897 N N . SER A 1 107 ? -7.129 22.25 12.281 1 94.94 107 SER A N 1
ATOM 898 C CA . SER A 1 107 ? -7.336 23.359 13.211 1 94.94 107 SER A CA 1
ATOM 899 C C . SER A 1 107 ? -8.172 24.469 12.586 1 94.94 107 SER A C 1
ATOM 901 O O . SER A 1 107 ? -9.078 25 13.219 1 94.94 107 SER A O 1
ATOM 903 N N . ARG A 1 108 ? -7.848 24.781 11.406 1 93.75 108 ARG A N 1
ATOM 904 C CA . ARG A 1 108 ? -8.57 25.828 10.672 1 93.75 108 ARG A CA 1
ATOM 905 C C . ARG A 1 108 ? -10.047 25.453 10.531 1 93.75 108 ARG A C 1
ATOM 907 O O . ARG A 1 108 ? -10.922 26.297 10.75 1 93.75 108 ARG A O 1
ATOM 914 N N . ARG A 1 109 ? -10.297 24.281 10.234 1 92.12 109 ARG A N 1
ATOM 915 C CA . ARG A 1 109 ? -11.672 23.812 10.055 1 92.12 109 ARG A CA 1
ATOM 916 C C . ARG A 1 109 ? -12.43 23.844 11.367 1 92.12 109 ARG A C 1
ATOM 918 O O . ARG A 1 109 ? -13.625 24.141 11.398 1 92.12 109 ARG A O 1
ATOM 925 N N . SER A 1 110 ? -11.805 23.438 12.406 1 88.62 110 SER A N 1
ATOM 926 C CA . SER A 1 110 ? -12.422 23.453 13.727 1 88.62 110 SER A CA 1
ATOM 927 C C . SER A 1 110 ? -12.844 24.859 14.125 1 88.62 110 SER A C 1
ATOM 929 O O . SER A 1 110 ? -13.914 25.062 14.695 1 88.62 110 SER A O 1
ATOM 931 N N . VAL A 1 111 ? -12.055 25.828 13.805 1 87.12 111 VAL A N 1
ATOM 932 C CA . VAL A 1 111 ? -12.344 27.234 14.109 1 87.12 111 VAL A CA 1
ATOM 933 C C . VAL A 1 111 ? -13.508 27.719 13.266 1 87.12 111 VAL A C 1
ATOM 935 O O . VAL A 1 111 ? -14.422 28.375 13.766 1 87.12 111 VAL A O 1
ATOM 938 N N . MET A 1 112 ? -13.477 27.344 12.07 1 86.06 112 MET A N 1
ATOM 939 C CA . MET A 1 112 ? -14.516 27.781 11.148 1 86.06 112 MET A CA 1
ATOM 940 C C . MET A 1 112 ? -15.859 27.172 11.508 1 86.06 112 MET A C 1
ATOM 942 O O . MET A 1 112 ? -16.891 27.844 11.453 1 86.06 112 MET A O 1
ATOM 946 N N . LEU A 1 113 ? -15.883 25.922 11.805 1 77.19 113 LEU A N 1
ATOM 947 C CA . LEU A 1 113 ? -17.109 25.234 12.172 1 77.19 113 LEU A CA 1
ATOM 948 C C . LEU A 1 113 ? -17.625 25.719 13.523 1 77.19 113 LEU A C 1
ATOM 950 O O . LEU A 1 113 ? -18.844 25.766 13.75 1 77.19 113 LEU A O 1
ATOM 954 N N . GLY A 1 114 ? -16.719 25.891 14.43 1 74.56 114 GLY A N 1
ATOM 955 C CA . GLY A 1 114 ? -17.125 26.484 15.695 1 74.56 114 GLY A CA 1
ATOM 956 C C . GLY A 1 114 ? -17.734 27.859 15.547 1 74.56 114 GLY A C 1
ATOM 957 O O . GLY A 1 114 ? -18.703 28.203 16.219 1 74.56 114 GLY A O 1
ATOM 958 N N . LYS A 1 115 ? -17.234 28.625 14.719 1 72.19 115 LYS A N 1
ATOM 959 C CA . LYS A 1 115 ? -17.766 29.953 14.453 1 72.19 115 LYS A CA 1
ATOM 960 C C . LYS A 1 115 ? -19.125 29.891 13.781 1 72.19 115 LYS A C 1
ATOM 962 O O . LYS A 1 115 ? -20 30.703 14.062 1 72.19 115 LYS A O 1
ATOM 967 N N . LYS A 1 116 ? -19.281 28.969 12.977 1 69 116 LYS A N 1
ATOM 968 C CA . LYS A 1 116 ? -20.562 28.797 12.289 1 69 116 LYS A CA 1
ATOM 969 C C . LYS A 1 116 ? -21.656 28.375 13.258 1 69 116 LYS A C 1
ATOM 971 O O . LYS A 1 116 ? -22.797 28.828 13.148 1 69 116 LYS A O 1
ATOM 976 N N . VAL A 1 117 ? -21.281 27.5 14.117 1 65.38 117 VAL A N 1
ATOM 977 C CA . VAL A 1 117 ? -22.25 27.047 15.117 1 65.38 117 VAL A CA 1
ATOM 978 C C . VAL A 1 117 ? -22.656 28.234 16 1 65.38 117 VAL A C 1
ATOM 980 O O . VAL A 1 117 ? -23.844 28.391 16.328 1 65.38 117 VAL A O 1
ATOM 983 N N . LEU A 1 118 ? -21.734 29.094 16.344 1 61.5 118 LEU A N 1
ATOM 984 C CA . LEU A 1 118 ? -22.016 30.266 17.172 1 61.5 118 LEU A CA 1
ATOM 985 C C . LEU A 1 118 ? -22.859 31.281 16.406 1 61.5 118 LEU A C 1
ATOM 987 O O . LEU A 1 118 ? -23.781 31.859 16.969 1 61.5 118 LEU A O 1
ATOM 991 N N . ARG A 1 119 ? -22.547 31.375 15.188 1 64.31 119 ARG A N 1
ATOM 992 C CA . ARG A 1 119 ? -23.312 32.312 14.375 1 64.31 119 ARG A CA 1
ATOM 993 C C . ARG A 1 119 ? -24.734 31.812 14.164 1 64.31 119 ARG A C 1
ATOM 995 O O . ARG A 1 119 ? -25.688 32.594 14.18 1 64.31 119 ARG A O 1
ATOM 1002 N N . THR A 1 120 ? -24.891 30.562 13.906 1 62.66 120 THR A N 1
ATOM 1003 C CA . THR A 1 120 ? -26.203 29.984 13.688 1 62.66 120 THR A CA 1
ATOM 1004 C C . THR A 1 120 ? -27.047 30.062 14.961 1 62.66 120 THR A C 1
ATOM 1006 O O . THR A 1 120 ? -28.25 30.328 14.898 1 62.66 120 THR A O 1
ATOM 1009 N N . ILE A 1 121 ? -26.422 30 16.062 1 62.88 121 ILE A N 1
ATOM 1010 C CA . ILE A 1 121 ? -27.125 30.109 17.344 1 62.88 121 ILE A CA 1
ATOM 1011 C C . ILE A 1 121 ? -27.531 31.547 17.609 1 62.88 121 ILE A C 1
ATOM 1013 O O . ILE A 1 121 ? -28.641 31.828 18.062 1 62.88 121 ILE A O 1
ATOM 1017 N N . VAL A 1 122 ? -26.734 32.438 17.25 1 62.81 122 VAL A N 1
ATOM 1018 C CA . VAL A 1 122 ? -27 33.844 17.453 1 62.81 122 VAL A CA 1
ATOM 1019 C C . VAL A 1 122 ? -28.047 34.344 16.453 1 62.81 122 VAL A C 1
ATOM 1021 O O . VAL A 1 122 ? -28.953 35.094 16.812 1 62.81 122 VAL A O 1
ATOM 1024 N N . GLU A 1 123 ? -27.953 33.844 15.219 1 60.38 123 GLU A N 1
ATOM 1025 C CA . GLU A 1 123 ? -28.922 34.25 14.203 1 60.38 123 GLU A CA 1
ATOM 1026 C C . GLU A 1 123 ? -30.281 33.594 14.461 1 60.38 123 GLU A C 1
ATOM 1028 O O . GLU A 1 123 ? -31.328 34.188 14.172 1 60.38 123 GLU A O 1
ATOM 1033 N N . GLY A 1 124 ? -30.344 32.469 14.906 1 57.47 124 GLY A N 1
ATOM 1034 C CA . GLY A 1 124 ? -31.578 31.797 15.273 1 57.47 124 GLY A CA 1
ATOM 1035 C C . GLY A 1 124 ? -32.281 32.438 16.469 1 57.47 124 GLY A C 1
ATOM 1036 O O . GLY A 1 124 ? -33.5 32.438 16.562 1 57.47 124 GLY A O 1
ATOM 1037 N N . SER A 1 125 ? -31.516 33.062 17.359 1 55.78 125 SER A N 1
ATOM 1038 C CA . SER A 1 125 ? -32.062 33.688 18.547 1 55.78 125 SER A CA 1
ATOM 1039 C C . SER A 1 125 ? -32.656 35.062 18.234 1 55.78 125 SER A C 1
ATOM 1041 O O . SER A 1 125 ? -33.594 35.5 18.891 1 55.78 125 SER A O 1
ATOM 1043 N N . SER A 1 126 ? -32.156 35.625 17.203 1 53.34 126 SER A N 1
ATOM 1044 C CA . SER A 1 126 ? -32.656 36.969 16.922 1 53.34 126 SER A CA 1
ATOM 1045 C C . SER A 1 126 ? -34.062 36.906 16.297 1 53.34 126 SER A C 1
ATOM 1047 O O . SER A 1 126 ? -34.781 37.906 16.328 1 53.34 126 SER A O 1
ATOM 1049 N N . LEU A 1 127 ? -34.344 35.844 15.562 1 48.38 127 LEU A N 1
ATOM 1050 C CA . LEU A 1 127 ? -35.625 35.844 14.859 1 48.38 127 LEU A CA 1
ATOM 1051 C C . LEU A 1 127 ? -36.781 35.688 15.836 1 48.38 127 LEU A C 1
ATOM 1053 O O . LEU A 1 127 ? -37.938 35.969 15.5 1 48.38 127 LEU A O 1
ATOM 1057 N N . ALA A 1 128 ? -36.531 35.125 16.984 1 44.78 128 ALA A N 1
ATOM 1058 C CA . ALA A 1 128 ? -37.719 34.812 17.797 1 44.78 128 ALA A CA 1
ATOM 1059 C C . ALA A 1 128 ? -38.312 36.062 18.422 1 44.78 128 ALA A C 1
ATOM 1061 O O . ALA A 1 128 ? -39.344 36 19.078 1 44.78 128 ALA A O 1
ATOM 1062 N N . THR A 1 129 ? -37.469 37.094 18.531 1 42.69 129 THR A N 1
ATOM 1063 C CA . THR A 1 129 ? -37.969 38.094 19.438 1 42.69 129 THR A CA 1
ATOM 1064 C C . THR A 1 129 ? -39.031 38.969 18.75 1 42.69 129 THR A C 1
ATOM 1066 O O . THR A 1 129 ? -39.469 39.969 19.281 1 42.69 129 THR A O 1
ATOM 1069 N N . MET A 1 130 ? -39.406 38.562 17.484 1 38.59 130 MET A N 1
ATOM 1070 C CA . MET A 1 130 ? -40.188 39.656 16.922 1 38.59 130 MET A CA 1
ATOM 1071 C C . MET A 1 130 ? -41.594 39.688 17.531 1 38.59 130 MET A C 1
ATOM 1073 O O . MET A 1 130 ? -42.438 40.469 17.078 1 38.59 130 MET A O 1
ATOM 1077 N N . GLY A 1 131 ? -41.969 38.625 18.297 1 34.94 131 GLY A N 1
ATOM 1078 C CA . GLY A 1 131 ? -43.406 38.656 18.406 1 34.94 131 GLY A CA 1
ATOM 1079 C C . GLY A 1 131 ? -43.906 39.906 19.062 1 34.94 131 GLY A C 1
ATOM 1080 O O . GLY A 1 131 ? -43.281 40.969 18.953 1 34.94 131 GLY A O 1
ATOM 1081 N N . GLU A 1 132 ? -44.812 39.75 20.219 1 36.12 132 GLU A N 1
ATOM 1082 C CA . GLU A 1 132 ? -46 40.438 20.688 1 36.12 132 GLU A CA 1
ATOM 1083 C C . GLU A 1 132 ? -45.625 41.75 21.406 1 36.12 132 GLU A C 1
ATOM 1085 O O . GLU A 1 132 ? -44.688 41.75 22.219 1 36.12 132 GLU A O 1
ATOM 1090 N N . GLY A 1 133 ? -45.938 42.938 20.922 1 33.12 133 GLY A N 1
ATOM 1091 C CA . GLY A 1 133 ? -45.875 44.344 21.312 1 33.12 133 GLY A CA 1
ATOM 1092 C C . GLY A 1 133 ? -46.469 44.594 22.672 1 33.12 133 GLY A C 1
ATOM 1093 O O . GLY A 1 133 ? -46.719 45.75 23.031 1 33.12 133 GLY A O 1
ATOM 1094 N N . TYR A 1 134 ? -47.125 43.5 23.359 1 33.75 134 TYR A N 1
ATOM 1095 C CA . TYR A 1 134 ? -48.031 44.062 24.359 1 33.75 134 TYR A CA 1
ATOM 1096 C C . TYR A 1 134 ? -47.281 44.906 25.375 1 33.75 134 TYR A C 1
ATOM 1098 O O . TYR A 1 134 ? -46.062 44.781 25.469 1 33.75 134 TYR A O 1
ATOM 1106 N N . GLY A 1 135 ? -48.062 45.469 26.406 1 32.81 135 GLY A N 1
ATOM 1107 C CA . GLY A 1 135 ? -48.125 46.562 27.375 1 32.81 135 GLY A CA 1
ATOM 1108 C C . GLY A 1 135 ? -47 46.5 28.406 1 32.81 135 GLY A C 1
ATOM 1109 O O . GLY A 1 135 ? -46.375 45.469 28.562 1 32.81 135 GLY A O 1
ATOM 1110 N N . ARG A 1 136 ? -46.719 47.625 29.094 1 30.88 136 ARG A N 1
ATOM 1111 C CA . ARG A 1 136 ? -45.656 48.344 29.812 1 30.88 136 ARG A CA 1
ATOM 1112 C C . ARG A 1 136 ? -45.344 47.688 31.156 1 30.88 136 ARG A C 1
ATOM 1114 O O . ARG A 1 136 ? -44.562 48.188 31.938 1 30.88 136 ARG A O 1
ATOM 1121 N N . ASN A 1 137 ? -46.219 46.688 31.594 1 29.81 137 ASN A N 1
ATOM 1122 C CA . ASN A 1 137 ? -46.094 46.75 33.031 1 29.81 137 ASN A CA 1
ATOM 1123 C C . ASN A 1 137 ? -44.656 46.375 33.469 1 29.81 137 ASN A C 1
ATOM 1125 O O . ASN A 1 137 ? -44.031 45.531 32.875 1 29.81 137 ASN A O 1
ATOM 1129 N N . THR A 1 138 ? -43.938 47.281 34.188 1 29.27 138 THR A N 1
ATOM 1130 C CA . THR A 1 138 ? -42.562 47.469 34.625 1 29.27 138 THR A CA 1
ATOM 1131 C C . THR A 1 138 ? -42.094 46.281 35.469 1 29.27 138 THR A C 1
ATOM 1133 O O . THR A 1 138 ? -41.031 46.344 36.062 1 29.27 138 THR A O 1
ATOM 1136 N N . ASN A 1 139 ? -42.969 45.219 35.625 1 27.8 139 ASN A N 1
ATOM 1137 C CA . ASN A 1 139 ? -42.5 44.531 36.844 1 27.8 139 ASN A CA 1
ATOM 1138 C C . ASN A 1 139 ? -41.062 44.094 36.75 1 27.8 139 ASN A C 1
ATOM 1140 O O . ASN A 1 139 ? -40.531 43.938 35.656 1 27.8 139 ASN A O 1
ATOM 1144 N N . TYR A 1 140 ? -40.375 44.031 37.938 1 30.72 140 TYR A N 1
ATOM 1145 C CA . TYR A 1 140 ? -39.031 43.781 38.469 1 30.72 140 TYR A CA 1
ATOM 1146 C C . TYR A 1 140 ? -38.5 42.438 38.062 1 30.72 140 TYR A C 1
ATOM 1148 O O . TYR A 1 140 ? -39 41.406 38.531 1 30.72 140 TYR A O 1
ATOM 1156 N N . SER A 1 141 ? -38.406 42.156 36.781 1 30.75 141 SER A N 1
ATOM 1157 C CA . SER A 1 141 ? -37.969 40.781 36.469 1 30.75 141 SER A CA 1
ATOM 1158 C C . SER A 1 141 ? -36.625 40.5 37.125 1 30.75 141 SER A C 1
ATOM 1160 O O . SER A 1 141 ? -35.688 41.25 36.938 1 30.75 141 SER A O 1
ATOM 1162 N N . PRO A 1 142 ? -36.625 39.625 38.188 1 32.69 142 PRO A N 1
ATOM 1163 C CA . PRO A 1 142 ? -35.375 39.219 38.844 1 32.69 142 PRO A CA 1
ATOM 1164 C C . PRO A 1 142 ? -34.344 38.719 37.844 1 32.69 142 PRO A C 1
ATOM 1166 O O . PRO A 1 142 ? -34.688 38.125 36.812 1 32.69 142 PRO A O 1
ATOM 1169 N N . LYS A 1 143 ? -33.281 39.438 37.688 1 32.97 143 LYS A N 1
ATOM 1170 C CA . LYS A 1 143 ? -32.062 39.188 36.938 1 32.97 143 LYS A CA 1
ATOM 1171 C C . LYS A 1 143 ? -31.562 37.75 37.156 1 32.97 143 LYS A C 1
ATOM 1173 O O . LYS A 1 143 ? -31.047 37.438 38.219 1 32.97 143 LYS A O 1
ATOM 1178 N N . SER A 1 144 ? -32.375 36.719 36.719 1 32.34 144 SER A N 1
ATOM 1179 C CA . SER A 1 144 ? -31.781 35.406 36.875 1 32.34 144 SER A CA 1
ATOM 1180 C C . SER A 1 144 ? -30.359 35.375 36.344 1 32.34 144 SER A C 1
ATOM 1182 O O . SER A 1 144 ? -30.078 35.875 35.25 1 32.34 144 SER A O 1
ATOM 1184 N N . ASN A 1 145 ? -29.375 35.438 37.25 1 30.52 145 ASN A N 1
ATOM 1185 C CA . ASN A 1 145 ? -27.938 35.188 37.125 1 30.52 145 ASN A CA 1
ATOM 1186 C C . ASN A 1 145 ? -27.641 33.969 36.25 1 30.52 145 ASN A C 1
ATOM 1188 O O . ASN A 1 145 ? -27.594 32.844 36.75 1 30.52 145 ASN A O 1
ATOM 1192 N N . GLU A 1 146 ? -28.391 33.781 35.156 1 34.56 146 GLU A N 1
ATOM 1193 C CA . GLU A 1 146 ? -27.906 32.625 34.406 1 34.56 146 GLU A CA 1
ATOM 1194 C C . GLU A 1 146 ? -26.422 32.75 34.094 1 34.56 146 GLU A C 1
ATOM 1196 O O . GLU A 1 146 ? -25.969 33.688 33.469 1 34.56 146 GLU A O 1
ATOM 1201 N N . LYS A 1 147 ? -25.609 32.438 35.094 1 34.5 147 LYS A N 1
ATOM 1202 C CA . LYS A 1 147 ? -24.172 32.281 34.844 1 34.5 147 LYS A CA 1
ATOM 1203 C C . LYS A 1 147 ? -23.906 31.578 33.5 1 34.5 147 LYS A C 1
ATOM 1205 O O . LYS A 1 147 ? -24.547 30.578 33.188 1 34.5 147 LYS A O 1
ATOM 1210 N N . PRO A 1 148 ? -23.438 32.344 32.531 1 36.94 148 PRO A N 1
ATOM 1211 C CA . PRO A 1 148 ? -23.016 31.766 31.266 1 36.94 148 PRO A CA 1
ATOM 1212 C C . PRO A 1 148 ? -22.203 30.484 31.438 1 36.94 148 PRO A C 1
ATOM 1214 O O . PRO A 1 148 ? -21.359 30.406 32.344 1 36.94 148 PRO A O 1
ATOM 1217 N N . TRP A 1 149 ? -22.766 29.312 31.297 1 35.84 149 TRP A N 1
ATOM 1218 C CA . TRP A 1 149 ? -22.078 28.031 31.25 1 35.84 149 TRP A CA 1
ATOM 1219 C C . TRP A 1 149 ? -20.828 28.109 30.391 1 35.84 149 TRP A C 1
ATOM 1221 O O . TRP A 1 149 ? -20.906 28.484 29.203 1 35.84 149 TRP A O 1
ATOM 1231 N N . VAL A 1 150 ? -19.734 28.594 30.875 1 38.22 150 VAL A N 1
ATOM 1232 C CA . VAL A 1 150 ? -18.406 28.609 30.25 1 38.22 150 VAL A CA 1
ATOM 1233 C C . VAL A 1 150 ? -18.031 27.203 29.797 1 38.22 150 VAL A C 1
ATOM 1235 O O . VAL A 1 150 ? -18.156 26.25 30.562 1 38.22 150 VAL A O 1
ATOM 1238 N N . TRP A 1 151 ? -18.344 26.797 28.562 1 38.12 151 TRP A N 1
ATOM 1239 C CA . TRP A 1 151 ? -17.891 25.578 27.906 1 38.12 151 TRP A CA 1
ATOM 1240 C C . TRP A 1 151 ? -16.391 25.641 27.609 1 38.12 151 TRP A C 1
ATOM 1242 O O . TRP A 1 151 ? -15.898 26.656 27.109 1 38.12 151 TRP A O 1
ATOM 1252 N N . CYS A 1 152 ? -15.523 24.891 28.297 1 37.12 152 CYS A N 1
ATOM 1253 C CA . CYS A 1 152 ? -14.102 24.766 28 1 37.12 152 CYS A CA 1
ATOM 1254 C C . CYS A 1 152 ? -13.891 24.062 26.656 1 37.12 152 CYS A C 1
ATOM 1256 O O . CYS A 1 152 ? -14.32 22.922 26.484 1 37.12 152 CYS A O 1
ATOM 1258 N N . ASP A 1 153 ? -13.68 24.75 25.578 1 40.53 153 ASP A N 1
ATOM 1259 C CA . ASP A 1 153 ? -13.375 24.234 24.25 1 40.53 153 ASP A CA 1
ATOM 1260 C C . ASP A 1 153 ? -12.328 23.125 24.312 1 40.53 153 ASP A C 1
ATOM 1262 O O . ASP A 1 153 ? -12.234 22.297 23.406 1 40.53 153 ASP A O 1
ATOM 1266 N N . PHE A 1 154 ? -11.422 23.266 25.234 1 40.88 154 PHE A N 1
ATOM 1267 C CA . PHE A 1 154 ? -10.328 22.297 25.219 1 40.88 154 PHE A CA 1
ATOM 1268 C C . PHE A 1 154 ? -10.82 20.922 25.672 1 40.88 154 PHE A C 1
ATOM 1270 O O . PHE A 1 154 ? -10.477 19.906 25.062 1 40.88 154 PHE A O 1
ATOM 1277 N N . TYR A 1 155 ? -11.469 20.641 26.719 1 43.5 155 TYR A N 1
ATOM 1278 C CA . TYR A 1 155 ? -11.961 19.359 27.234 1 43.5 155 TYR A CA 1
ATOM 1279 C C . TYR A 1 155 ? -13.445 19.203 26.938 1 43.5 155 TYR A C 1
ATOM 1281 O O . TYR A 1 155 ? -14.039 18.172 27.297 1 43.5 155 TYR A O 1
ATOM 1289 N N . ASN A 1 156 ? -13.922 19.906 25.984 1 41.31 156 ASN A N 1
ATOM 1290 C CA . ASN A 1 156 ? -15.32 19.938 25.562 1 41.31 156 ASN A CA 1
ATOM 1291 C C . ASN A 1 156 ? -16.266 19.641 26.719 1 41.31 156 ASN A C 1
ATOM 1293 O O . ASN A 1 156 ? -17.219 18.875 26.562 1 41.31 156 ASN A O 1
ATOM 1297 N N . LYS A 1 157 ? -15.789 19.75 27.969 1 37.75 157 LYS A N 1
AT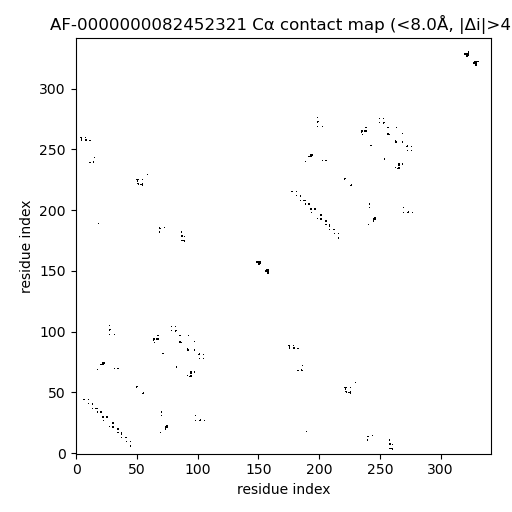OM 1298 C CA . LYS A 1 157 ? -16.641 19.516 29.125 1 37.75 157 LYS A CA 1
ATOM 1299 C C . LYS A 1 157 ? -16.984 20.828 29.828 1 37.75 157 LYS A C 1
ATOM 1301 O O . LYS A 1 157 ? -16.219 21.797 29.766 1 37.75 157 LYS A O 1
ATOM 1306 N N . PRO A 1 158 ? -18.391 21.047 30.297 1 41.41 158 PRO A N 1
ATOM 1307 C CA . PRO A 1 158 ? -18.812 22.203 31.094 1 41.41 158 PRO A CA 1
ATOM 1308 C C . PRO A 1 158 ? -18.266 22.188 32.5 1 41.41 158 PRO A C 1
ATOM 1310 O O . PRO A 1 158 ? -17.891 21.125 33.031 1 41.41 158 PRO A O 1
ATOM 1313 N N . CYS A 1 159 ? -17.719 23.094 33.312 1 38.22 159 CYS A N 1
ATOM 1314 C CA . CYS A 1 159 ? -17.547 23.578 34.688 1 38.22 159 CYS A CA 1
ATOM 1315 C C . CYS A 1 159 ? -16.094 23.5 35.125 1 38.22 159 CYS A C 1
ATOM 1317 O O . CYS A 1 159 ? -15.75 23.922 36.219 1 38.22 159 CYS A O 1
ATOM 1319 N N . HIS A 1 160 ? -15.227 22.516 34.812 1 34.72 160 HIS A N 1
ATOM 1320 C CA . HIS A 1 160 ? -14.125 22.312 35.75 1 34.72 160 HIS A CA 1
ATOM 1321 C C . HIS A 1 160 ? -12.984 23.281 35.469 1 34.72 160 HIS A C 1
ATOM 1323 O O . HIS A 1 160 ? -12.742 23.656 34.344 1 34.72 160 HIS A O 1
ATOM 1329 N N . THR A 1 161 ? -12.789 24.328 36.25 1 32.56 161 THR A N 1
ATOM 1330 C CA . THR A 1 161 ? -11.617 25.188 36.219 1 32.56 161 THR A CA 1
ATOM 1331 C C . THR A 1 161 ? -10.344 24.391 36.469 1 32.56 161 THR A C 1
ATOM 1333 O O . THR A 1 161 ? -10.391 23.344 37.156 1 32.56 161 THR A O 1
ATOM 1336 N N . CYS A 1 162 ? -9.273 24.391 35.625 1 30.45 162 CYS A N 1
ATOM 1337 C CA . CYS A 1 162 ? -7.941 23.797 35.719 1 30.45 162 CYS A CA 1
ATOM 1338 C C . CYS A 1 162 ? -7.316 24.047 37.094 1 30.45 162 CYS A C 1
ATOM 1340 O O . CYS A 1 162 ? -6.219 23.562 37.375 1 30.45 162 CYS A O 1
ATOM 1342 N N . GLU A 1 163 ? -7.66 25.078 37.781 1 32.47 163 GLU A N 1
ATOM 1343 C CA . GLU A 1 163 ? -6.824 25.375 38.938 1 32.47 163 GLU A CA 1
ATOM 1344 C C . GLU A 1 163 ? -6.715 24.156 39.875 1 32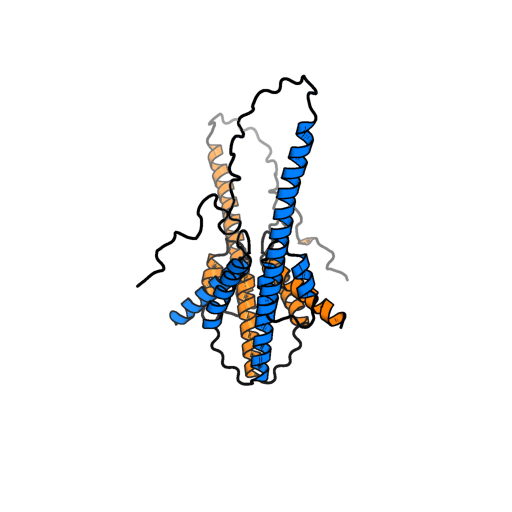.47 163 GLU A C 1
ATOM 1346 O O . GLU A 1 163 ? -5.688 23.969 40.531 1 32.47 163 GLU A O 1
ATOM 1351 N N . THR A 1 164 ? -7.793 23.516 40.25 1 31.83 164 THR A N 1
ATOM 1352 C CA . THR A 1 164 ? -7.762 22.672 41.438 1 31.83 164 THR A CA 1
ATOM 1353 C C . THR A 1 164 ? -7.047 21.344 41.125 1 31.83 164 THR A C 1
ATOM 1355 O O . THR A 1 164 ? -7.113 20.406 41.938 1 31.83 164 THR A O 1
ATOM 1358 N N . TYR A 1 165 ? -6.648 21.016 39.906 1 32.62 165 TYR A N 1
ATOM 1359 C CA . TYR A 1 165 ? -6.062 19.688 39.969 1 32.62 165 TYR A CA 1
ATOM 1360 C C . TYR A 1 165 ? -4.699 19.719 40.656 1 32.62 165 TYR A C 1
ATOM 1362 O O . TYR A 1 165 ? -3.762 20.344 40.156 1 32.62 165 TYR A O 1
ATOM 1370 N N . TRP A 1 166 ? -4.621 19.609 42 1 30.52 166 TRP A N 1
ATOM 1371 C CA . TRP A 1 166 ? -3.568 19.609 43.031 1 30.52 166 TRP A CA 1
ATOM 1372 C C . TRP A 1 166 ? -2.455 18.641 42.656 1 30.52 166 TRP A C 1
ATOM 1374 O O . TRP A 1 166 ? -1.277 18.906 42.906 1 30.52 166 TRP A O 1
ATOM 1384 N N . LYS A 1 167 ? -2.668 17.484 41.969 1 33.09 167 LYS A N 1
ATOM 1385 C CA . LYS A 1 167 ? -1.677 16.453 42.219 1 33.09 167 LYS A CA 1
ATOM 1386 C C . LYS A 1 167 ? -0.299 16.859 41.719 1 33.09 167 LYS A C 1
ATOM 1388 O O . LYS A 1 167 ? 0.644 16.078 41.719 1 33.09 167 LYS A O 1
ATOM 1393 N N . ILE A 1 168 ? -0.129 17.984 41.062 1 26.61 168 ILE A N 1
ATOM 1394 C CA . ILE A 1 168 ? 1.233 18.172 40.562 1 26.61 168 ILE A CA 1
ATOM 1395 C C . ILE A 1 168 ? 2.158 18.5 41.719 1 26.61 168 ILE A C 1
ATOM 1397 O O . ILE A 1 168 ? 3.371 18.641 41.562 1 26.61 168 ILE A O 1
ATOM 1401 N N . HIS A 1 169 ? 1.736 19.016 42.938 1 28.3 169 HIS A N 1
ATOM 1402 C CA . HIS A 1 169 ? 2.703 19.641 43.844 1 28.3 169 HIS A CA 1
ATOM 1403 C C . HIS A 1 169 ? 3.467 18.578 44.656 1 28.3 169 HIS A C 1
ATOM 1405 O O . HIS A 1 169 ? 2.885 17.891 45.469 1 28.3 169 HIS A O 1
ATOM 1411 N N . GLY A 1 170 ? 4.23 17.578 44.188 1 26.66 170 GLY A N 1
ATOM 1412 C CA . GLY A 1 170 ? 5.203 16.859 45 1 26.66 170 GLY A CA 1
ATOM 1413 C C . GLY A 1 170 ? 6.176 17.781 45.719 1 26.66 170 GLY A C 1
ATOM 1414 O O . GLY A 1 170 ? 7.035 18.391 45.062 1 26.66 170 GLY A O 1
ATOM 1415 N N . ASN A 1 171 ? 5.781 18.766 46.469 1 20.64 171 ASN A N 1
ATOM 1416 C CA . ASN A 1 171 ? 6.703 18.891 47.594 1 20.64 171 ASN A CA 1
ATOM 1417 C C . ASN A 1 171 ? 6.582 17.703 48.562 1 20.64 171 ASN A C 1
ATOM 1419 O O . ASN A 1 171 ? 5.488 17.188 48.781 1 20.64 171 ASN A O 1
ATOM 1423 N N . MET B 1 1 ? 8.578 21.047 -15.578 1 45.19 1 MET B N 1
ATOM 1424 C CA . MET B 1 1 ? 7.953 21.391 -14.305 1 45.19 1 MET B CA 1
ATOM 1425 C C . MET B 1 1 ? 6.535 20.828 -14.242 1 45.19 1 MET B C 1
ATOM 1427 O O . MET B 1 1 ? 6.168 20.156 -13.273 1 45.19 1 MET B O 1
ATOM 1431 N N . TYR B 1 2 ? 5.621 21.156 -15.242 1 47.66 2 TYR B N 1
ATOM 1432 C CA . TYR B 1 2 ? 4.234 20.719 -15.367 1 47.66 2 TYR B CA 1
ATOM 1433 C C . TYR B 1 2 ? 4.152 19.219 -15.539 1 47.66 2 TYR B C 1
ATOM 1435 O O . TYR B 1 2 ? 3.316 18.547 -14.914 1 47.66 2 TYR B O 1
ATOM 1443 N N . SER B 1 3 ? 5.207 18.734 -16.219 1 55.44 3 SER B N 1
ATOM 1444 C CA . SER B 1 3 ? 5.238 17.312 -16.516 1 55.44 3 SER B CA 1
ATOM 1445 C C . SER B 1 3 ? 5.52 16.5 -15.25 1 55.44 3 SER B C 1
ATOM 1447 O O . SER B 1 3 ? 4.898 15.453 -15.023 1 55.44 3 SER B O 1
ATOM 1449 N N . ASP B 1 4 ? 6.316 17.172 -14.406 1 64.56 4 ASP B N 1
ATOM 1450 C CA . ASP B 1 4 ? 6.699 16.484 -13.18 1 64.56 4 ASP B CA 1
ATOM 1451 C C . ASP B 1 4 ? 5.547 16.453 -12.18 1 64.56 4 ASP B C 1
ATOM 1453 O O . ASP B 1 4 ? 5.336 15.445 -11.492 1 64.56 4 ASP B O 1
ATOM 1457 N N . LEU B 1 5 ? 4.805 17.531 -12.211 1 61.12 5 LEU B N 1
ATOM 1458 C CA . LEU B 1 5 ? 3.643 17.609 -11.336 1 61.12 5 LEU B CA 1
ATOM 1459 C C . LEU B 1 5 ? 2.57 16.625 -11.766 1 61.12 5 LEU B C 1
ATOM 1461 O O . LEU B 1 5 ? 1.947 15.969 -10.93 1 61.12 5 LEU B O 1
ATOM 1465 N N . GLU B 1 6 ? 2.354 16.656 -13.047 1 67.31 6 GLU B N 1
ATOM 1466 C CA . GLU B 1 6 ? 1.396 15.703 -13.594 1 67.31 6 GLU B CA 1
ATOM 1467 C C . GLU B 1 6 ? 1.794 14.266 -13.258 1 67.31 6 GLU B C 1
ATOM 1469 O O . GLU B 1 6 ? 0.936 13.438 -12.953 1 67.31 6 GLU B O 1
ATOM 1474 N N . SER B 1 7 ? 3.031 14.18 -13.109 1 82.88 7 SER B N 1
ATOM 1475 C CA . SER B 1 7 ? 3.531 12.844 -12.812 1 82.88 7 SER B CA 1
ATOM 1476 C C . SER B 1 7 ? 3.275 12.469 -11.359 1 82.88 7 SER B C 1
ATOM 1478 O O . SER B 1 7 ? 2.883 11.336 -11.062 1 82.88 7 SER B O 1
ATOM 1480 N N . GLN B 1 8 ? 3.309 13.492 -10.547 1 89.25 8 GLN B N 1
ATOM 1481 C CA . GLN B 1 8 ? 3.107 13.211 -9.125 1 89.25 8 GLN B CA 1
ATOM 1482 C C . GLN B 1 8 ? 1.64 12.93 -8.828 1 89.25 8 GLN B C 1
ATOM 1484 O O . GLN B 1 8 ? 1.325 12.031 -8.031 1 89.25 8 GLN B O 1
ATOM 1489 N N . SER B 1 9 ? 0.788 13.695 -9.406 1 91.19 9 SER B N 1
ATOM 1490 C CA . SER B 1 9 ? -0.645 13.469 -9.25 1 91.19 9 SER B CA 1
ATOM 1491 C C . SER B 1 9 ? -1.045 12.094 -9.773 1 91.19 9 SER B C 1
ATOM 1493 O O . SER B 1 9 ? -1.864 11.406 -9.164 1 91.19 9 SER B O 1
ATOM 1495 N N . GLN B 1 10 ? -0.478 11.789 -10.859 1 92.88 10 GLN B N 1
ATOM 1496 C CA . GLN B 1 10 ? -0.76 10.477 -11.43 1 92.88 10 GLN B CA 1
ATOM 1497 C C . GLN B 1 10 ? -0.264 9.359 -10.523 1 92.88 10 GLN B C 1
ATOM 1499 O O . GLN B 1 10 ? -0.955 8.359 -10.328 1 92.88 10 GLN B O 1
ATOM 1504 N N . LEU B 1 11 ? 0.891 9.539 -9.984 1 93.06 11 LEU B N 1
ATOM 1505 C CA . LEU B 1 11 ? 1.452 8.57 -9.062 1 93.06 11 LEU B CA 1
ATOM 1506 C C . LEU B 1 11 ? 0.549 8.391 -7.844 1 93.06 11 LEU B C 1
ATOM 1508 O O . LEU B 1 11 ? 0.295 7.266 -7.41 1 93.06 11 LEU B O 1
ATOM 1512 N N . PHE B 1 12 ? 0.074 9.492 -7.41 1 94.62 12 PHE B N 1
ATOM 1513 C CA . PHE B 1 12 ? -0.818 9.422 -6.262 1 94.62 12 PHE B CA 1
ATOM 1514 C C . PHE B 1 12 ? -2.102 8.68 -6.613 1 94.62 12 PHE B C 1
ATOM 1516 O O . PHE B 1 12 ? -2.566 7.832 -5.848 1 94.62 12 PHE B O 1
ATOM 1523 N N . GLU B 1 13 ? -2.65 8.969 -7.73 1 95.12 13 GLU B N 1
ATOM 1524 C CA . GLU B 1 13 ? -3.879 8.312 -8.172 1 95.12 13 GLU B CA 1
ATOM 1525 C C . GLU B 1 13 ? -3.684 6.809 -8.32 1 95.12 13 GLU B C 1
ATOM 1527 O O . GLU B 1 13 ? -4.562 6.023 -7.965 1 95.12 13 GLU B O 1
ATOM 1532 N N . LEU B 1 14 ? -2.582 6.449 -8.844 1 96.25 14 LEU B N 1
ATOM 1533 C CA . LEU B 1 14 ? -2.279 5.031 -9 1 96.25 14 LEU B CA 1
ATOM 1534 C C . LEU B 1 14 ? -2.172 4.344 -7.645 1 96.25 14 LEU B C 1
ATOM 1536 O O . LEU B 1 14 ? -2.658 3.223 -7.473 1 96.25 14 LEU B O 1
ATOM 1540 N N . ASN B 1 15 ? -1.532 5.004 -6.73 1 94.69 15 ASN B N 1
ATOM 1541 C CA . ASN B 1 15 ? -1.423 4.453 -5.387 1 94.69 15 ASN B CA 1
ATOM 1542 C C . ASN B 1 15 ? -2.787 4.34 -4.715 1 94.69 15 ASN B C 1
ATOM 1544 O O . ASN B 1 15 ? -3.045 3.387 -3.977 1 94.69 15 ASN B O 1
ATOM 1548 N N . LEU B 1 16 ? -3.656 5.273 -4.969 1 95 16 LEU B N 1
ATOM 1549 C CA . LEU B 1 16 ? -5.02 5.207 -4.457 1 95 16 LEU B CA 1
ATOM 1550 C C . LEU B 1 16 ? -5.762 4.012 -5.043 1 95 16 LEU B C 1
ATOM 1552 O O . LEU B 1 16 ? -6.438 3.277 -4.32 1 95 16 LEU B O 1
ATOM 1556 N N . LYS B 1 17 ? -5.594 3.877 -6.289 1 96.56 17 LYS B N 1
ATOM 1557 C CA . LYS B 1 17 ? -6.234 2.748 -6.957 1 96.56 17 LYS B CA 1
ATOM 1558 C C . LYS B 1 17 ? -5.742 1.42 -6.391 1 96.56 17 LYS B C 1
ATOM 1560 O O . LYS B 1 17 ? -6.535 0.507 -6.152 1 96.56 17 LYS B O 1
ATOM 1565 N N . LEU B 1 18 ? -4.488 1.352 -6.164 1 96 18 LEU B N 1
ATOM 1566 C CA . LEU B 1 18 ? -3.877 0.133 -5.645 1 96 18 LEU B CA 1
ATOM 1567 C C . LEU B 1 18 ? -4.375 -0.166 -4.234 1 96 18 LEU B C 1
ATOM 1569 O O . LEU B 1 18 ? -4.547 -1.33 -3.865 1 96 18 LEU B O 1
ATOM 1573 N N . ARG B 1 19 ? -4.555 0.832 -3.521 1 94.81 19 ARG B N 1
ATOM 1574 C CA . ARG B 1 19 ? -5.043 0.7 -2.152 1 94.81 19 ARG B CA 1
ATOM 1575 C C . ARG B 1 19 ? -6.484 0.198 -2.131 1 94.81 19 ARG B C 1
ATOM 1577 O O . ARG B 1 19 ? -6.863 -0.572 -1.248 1 94.81 19 ARG B O 1
ATOM 1584 N N . GLU B 1 20 ? -7.246 0.524 -3.102 1 95.94 20 GLU B N 1
ATOM 1585 C CA . GLU B 1 20 ? -8.688 0.323 -3.035 1 95.94 20 GLU B CA 1
ATOM 1586 C C . GLU B 1 20 ? -9.109 -0.926 -3.805 1 95.94 20 GLU B C 1
ATOM 1588 O O . GLU B 1 20 ? -10.188 -1.475 -3.57 1 95.94 20 GLU B O 1
ATOM 1593 N N . ILE B 1 21 ? -8.281 -1.316 -4.695 1 97.56 21 ILE B N 1
ATOM 1594 C CA . ILE B 1 21 ? -8.68 -2.389 -5.602 1 97.56 21 ILE B CA 1
ATOM 1595 C C . ILE B 1 21 ? -8.891 -3.678 -4.809 1 97.56 21 ILE B C 1
ATOM 1597 O O . ILE B 1 21 ? -8.125 -3.99 -3.898 1 97.56 21 ILE B O 1
ATOM 1601 N N . ARG B 1 22 ? -9.977 -4.344 -5.148 1 97.81 22 ARG B N 1
ATOM 1602 C CA . ARG B 1 22 ? -10.359 -5.637 -4.59 1 97.81 22 ARG B CA 1
ATOM 1603 C C . ARG B 1 22 ? -10.844 -6.582 -5.684 1 97.81 22 ARG B C 1
ATOM 1605 O O . ARG B 1 22 ? -11.266 -6.137 -6.754 1 97.81 22 ARG B O 1
ATOM 1612 N N . GLN B 1 23 ? -10.812 -7.789 -5.359 1 98.38 23 GLN B N 1
ATOM 1613 C CA . GLN B 1 23 ? -11.266 -8.781 -6.324 1 98.38 23 GLN B CA 1
ATOM 1614 C C . GLN B 1 23 ? -12.75 -8.594 -6.648 1 98.38 23 GLN B C 1
ATOM 1616 O O . GLN B 1 23 ? -13.125 -8.508 -7.816 1 98.38 23 GLN B O 1
ATOM 1621 N N . GLY B 1 24 ? -13.594 -8.523 -5.559 1 97.5 24 GLY B N 1
ATOM 1622 C CA . GLY B 1 24 ? -15.023 -8.383 -5.766 1 97.5 24 GLY B CA 1
ATOM 1623 C C . GLY B 1 24 ? -15.617 -9.516 -6.578 1 97.5 24 GLY B C 1
ATOM 1624 O O . GLY B 1 24 ? -15.43 -10.688 -6.25 1 97.5 24 GLY B O 1
ATOM 1625 N N . GLU B 1 25 ? -16.234 -9.195 -7.699 1 97.38 25 GLU B N 1
ATOM 1626 C CA . GLU B 1 25 ? -16.906 -10.188 -8.523 1 97.38 25 GLU B CA 1
ATOM 1627 C C . GLU B 1 25 ? -16 -10.695 -9.641 1 97.38 25 GLU B C 1
ATOM 1629 O O . GLU B 1 25 ? -16.391 -11.602 -10.383 1 97.38 25 GLU B O 1
ATOM 1634 N N . ASP B 1 26 ? -14.867 -10.219 -9.695 1 98.12 26 ASP B N 1
ATOM 1635 C CA . ASP B 1 26 ? -13.961 -10.586 -10.781 1 98.12 26 ASP B CA 1
ATOM 1636 C C . ASP B 1 26 ? -13.367 -11.977 -10.539 1 98.12 26 ASP B C 1
ATOM 1638 O O . ASP B 1 26 ? -13.164 -12.383 -9.391 1 98.12 26 ASP B O 1
ATOM 1642 N N . SER B 1 27 ? -13.133 -12.633 -11.633 1 98 27 SER B N 1
ATOM 1643 C CA . SER B 1 27 ? -12.305 -13.828 -11.539 1 98 27 SER B CA 1
ATOM 1644 C C . SER B 1 27 ? -10.898 -13.484 -11.062 1 98 27 SER B C 1
ATOM 1646 O O . SER B 1 27 ? -10.484 -12.32 -11.102 1 98 27 SER B O 1
ATOM 1648 N N . ILE B 1 28 ? -10.172 -14.469 -10.664 1 98.56 28 ILE B N 1
ATOM 1649 C CA . ILE B 1 28 ? -8.797 -14.273 -10.203 1 98.56 28 ILE B CA 1
ATOM 1650 C C . ILE B 1 28 ? -7.949 -13.703 -11.336 1 98.56 28 ILE B C 1
ATOM 1652 O O . ILE B 1 28 ? -7.137 -12.805 -11.109 1 98.56 28 ILE B O 1
ATOM 1656 N N . THR B 1 29 ? -8.125 -14.203 -12.5 1 98.5 29 THR B N 1
ATOM 1657 C CA . THR B 1 29 ? -7.352 -13.758 -13.648 1 98.5 29 THR B CA 1
ATOM 1658 C C . THR B 1 29 ? -7.625 -12.281 -13.945 1 98.5 29 THR B C 1
ATOM 1660 O O . THR B 1 29 ? -6.691 -11.5 -14.148 1 98.5 29 THR B O 1
ATOM 1663 N N . LYS B 1 30 ? -8.859 -11.906 -13.914 1 98.69 30 LYS B N 1
ATOM 1664 C CA . LYS B 1 30 ? -9.227 -10.516 -14.188 1 98.69 30 LYS B CA 1
ATOM 1665 C C . LYS B 1 30 ? -8.695 -9.586 -13.094 1 98.69 30 LYS B C 1
ATOM 1667 O O . LYS B 1 30 ? -8.133 -8.531 -13.398 1 98.69 30 LYS B O 1
ATOM 1672 N N . TYR B 1 31 ? -8.938 -10.008 -11.922 1 98.69 31 TYR B N 1
ATOM 1673 C CA . TYR B 1 31 ? -8.453 -9.227 -10.797 1 98.69 31 TYR B CA 1
ATOM 1674 C C . TYR B 1 31 ? -6.938 -9.055 -10.867 1 98.69 31 TYR B C 1
ATOM 1676 O O . TYR B 1 31 ? -6.426 -7.941 -10.742 1 98.69 31 TYR B O 1
ATOM 1684 N N . PHE B 1 32 ? -6.23 -10.117 -11.125 1 98.75 32 PHE B N 1
ATOM 1685 C CA . PHE B 1 32 ? -4.773 -10.078 -11.195 1 98.75 32 PHE B CA 1
ATOM 1686 C C . PHE B 1 32 ? -4.309 -9.148 -12.312 1 98.75 32 PHE B C 1
ATOM 1688 O O . PHE B 1 32 ? -3.367 -8.375 -12.133 1 98.75 32 PHE B O 1
ATOM 1695 N N . ASN B 1 33 ? -4.926 -9.227 -13.43 1 98.62 33 ASN B N 1
ATOM 1696 C CA . ASN B 1 33 ? -4.551 -8.383 -14.555 1 98.62 33 ASN B CA 1
ATOM 1697 C C . ASN B 1 33 ? -4.777 -6.906 -14.258 1 98.62 33 ASN B C 1
ATOM 1699 O O . ASN B 1 33 ? -4.008 -6.055 -14.695 1 98.62 33 ASN B O 1
ATOM 1703 N N . SER B 1 34 ? -5.832 -6.66 -13.508 1 98.62 34 SER B N 1
ATOM 1704 C CA . SER B 1 34 ? -6.113 -5.281 -13.117 1 98.62 34 SER B CA 1
ATOM 1705 C C . SER B 1 34 ? -5.027 -4.734 -12.195 1 98.62 34 SER B C 1
ATOM 1707 O O . SER B 1 34 ? -4.559 -3.607 -12.383 1 98.62 34 SER B O 1
ATOM 1709 N N . VAL B 1 35 ? -4.633 -5.516 -11.242 1 98.44 35 VAL B N 1
ATOM 1710 C CA . VAL B 1 35 ? -3.598 -5.09 -10.305 1 98.44 35 VAL B CA 1
ATOM 1711 C C . VAL B 1 35 ? -2.264 -4.953 -11.039 1 98.44 35 VAL B C 1
ATOM 1713 O O . VAL B 1 35 ? -1.533 -3.98 -10.828 1 98.44 35 VAL B O 1
ATOM 1716 N N . LYS B 1 36 ? -1.999 -5.871 -11.906 1 98.25 36 LYS B N 1
ATOM 1717 C CA . LYS B 1 36 ? -0.764 -5.875 -12.68 1 98.25 36 LYS B CA 1
ATOM 1718 C C . LYS B 1 36 ? -0.655 -4.621 -13.547 1 98.25 36 LYS B C 1
ATOM 1720 O O . LYS B 1 36 ? 0.43 -4.055 -13.695 1 98.25 36 LYS B O 1
ATOM 1725 N N . LYS B 1 37 ? -1.746 -4.27 -14.047 1 98.38 37 LYS B N 1
ATOM 1726 C CA . LYS B 1 37 ? -1.763 -3.062 -14.875 1 98.38 37 LYS B CA 1
ATOM 1727 C C . LYS B 1 37 ? -1.371 -1.834 -14.055 1 98.38 37 LYS B C 1
ATOM 1729 O O . LYS B 1 37 ? -0.6 -0.993 -14.523 1 98.38 37 LYS B O 1
ATOM 1734 N N . ILE B 1 38 ? -1.882 -1.733 -12.898 1 98 38 ILE B N 1
ATOM 1735 C CA . ILE B 1 38 ? -1.535 -0.618 -12.023 1 98 38 ILE B CA 1
ATOM 1736 C C . ILE B 1 38 ? -0.038 -0.645 -11.719 1 98 38 ILE B C 1
ATOM 1738 O O . ILE B 1 38 ? 0.63 0.39 -11.773 1 98 38 ILE B O 1
ATOM 1742 N N . TRP B 1 39 ? 0.51 -1.832 -11.492 1 97.12 39 TRP B N 1
ATOM 1743 C CA . TRP B 1 39 ? 1.936 -1.975 -11.211 1 97.12 39 TRP B CA 1
ATOM 1744 C C . TRP B 1 39 ? 2.77 -1.554 -12.422 1 97.12 39 TRP B C 1
ATOM 1746 O O . TRP B 1 39 ? 3.793 -0.88 -12.273 1 97.12 39 TRP B O 1
ATOM 1756 N N . GLN B 1 40 ? 2.35 -1.955 -13.539 1 96.81 40 GLN B N 1
ATOM 1757 C CA . GLN B 1 40 ? 3.053 -1.581 -14.766 1 96.81 40 GLN B CA 1
ATOM 1758 C C . GLN B 1 40 ? 3.066 -0.066 -14.945 1 96.81 40 GLN B C 1
ATOM 1760 O O . GLN B 1 40 ? 4.086 0.507 -15.336 1 96.81 40 GLN B O 1
ATOM 1765 N N . ASP B 1 41 ? 1.95 0.521 -14.688 1 96.06 41 ASP B N 1
ATOM 1766 C CA . ASP B 1 41 ? 1.867 1.977 -14.773 1 96.06 41 ASP B CA 1
ATOM 1767 C C . ASP B 1 41 ? 2.805 2.641 -13.766 1 96.06 41 ASP B C 1
ATOM 1769 O O . ASP B 1 41 ? 3.477 3.623 -14.094 1 96.06 41 ASP B O 1
ATOM 1773 N N . LEU B 1 42 ? 2.863 2.076 -12.594 1 94.31 42 LEU B N 1
ATOM 1774 C CA . LEU B 1 42 ? 3.75 2.609 -11.57 1 94.31 42 LEU B CA 1
ATOM 1775 C C . LEU B 1 42 ? 5.211 2.467 -11.984 1 94.31 42 LEU B C 1
ATOM 1777 O O . LEU B 1 42 ? 6.027 3.35 -11.711 1 94.31 42 LEU B O 1
ATOM 1781 N N . ASP B 1 43 ? 5.539 1.422 -12.625 1 92.19 43 ASP B N 1
ATOM 1782 C CA . ASP B 1 43 ? 6.906 1.129 -13.047 1 92.19 43 ASP B CA 1
ATOM 1783 C C . ASP B 1 43 ? 7.406 2.17 -14.047 1 92.19 43 ASP B C 1
ATOM 1785 O O . ASP B 1 43 ? 8.609 2.426 -14.133 1 92.19 43 ASP B O 1
ATOM 1789 N N . LEU B 1 44 ? 6.477 2.74 -14.734 1 91.44 44 LEU B N 1
ATOM 1790 C CA . LEU B 1 44 ? 6.844 3.746 -15.727 1 91.44 44 LEU B CA 1
ATOM 1791 C C . LEU B 1 44 ? 7.469 4.965 -15.055 1 91.44 44 LEU B C 1
ATOM 1793 O O . LEU B 1 44 ? 8.234 5.699 -15.68 1 91.44 44 LEU B O 1
ATOM 1797 N N . PHE B 1 45 ? 7.199 5.121 -13.805 1 89.31 45 PHE B N 1
ATOM 1798 C CA . PHE B 1 45 ? 7.688 6.293 -13.086 1 89.31 45 PHE B CA 1
ATOM 1799 C C . PHE B 1 45 ? 9 5.984 -12.375 1 89.31 45 PHE B C 1
ATOM 1801 O O . PHE B 1 45 ? 9.664 6.887 -11.859 1 89.31 45 PHE B O 1
ATOM 1808 N N . ASP B 1 46 ? 9.336 4.727 -12.273 1 86.62 46 ASP B N 1
ATOM 1809 C CA . ASP B 1 46 ? 10.594 4.336 -11.648 1 86.62 46 ASP B CA 1
ATOM 1810 C C . ASP B 1 46 ? 11.758 4.426 -12.641 1 86.62 46 ASP B C 1
ATOM 1812 O O . ASP B 1 46 ? 12.031 3.469 -13.367 1 86.62 46 ASP B O 1
ATOM 1816 N N . THR B 1 47 ? 12.57 5.48 -12.617 1 87.69 47 THR B N 1
ATOM 1817 C CA . THR B 1 47 ? 13.617 5.73 -13.602 1 87.69 47 THR B CA 1
ATOM 1818 C C . THR B 1 47 ? 15 5.668 -12.953 1 87.69 47 THR B C 1
ATOM 1820 O O . THR B 1 47 ? 16.016 5.949 -13.602 1 87.69 47 THR B O 1
ATOM 1823 N N . TYR B 1 48 ? 14.969 5.258 -11.773 1 92.81 48 TYR B N 1
ATOM 1824 C CA . TYR B 1 48 ? 16.25 5.238 -11.07 1 92.81 48 TYR B CA 1
ATOM 1825 C C . TYR B 1 48 ? 17.109 4.082 -11.555 1 92.81 48 TYR B C 1
ATOM 1827 O O . TYR B 1 48 ? 16.641 2.947 -11.672 1 92.81 48 TYR B O 1
ATOM 1835 N N . GLU B 1 49 ? 18.359 4.406 -11.859 1 93.69 49 GLU B N 1
ATOM 1836 C CA . GLU B 1 49 ? 19.344 3.391 -12.234 1 93.69 49 GLU B CA 1
ATOM 1837 C C . GLU B 1 49 ? 20.203 2.986 -11.047 1 93.69 49 GLU B C 1
ATOM 1839 O O . GLU B 1 49 ? 21.078 3.744 -10.625 1 93.69 49 GLU B O 1
ATOM 1844 N N . TRP B 1 50 ? 19.953 1.824 -10.633 1 94.38 50 TRP B N 1
ATOM 1845 C CA . TRP B 1 50 ? 20.703 1.311 -9.492 1 94.38 50 TRP B CA 1
ATOM 1846 C C . TRP B 1 50 ? 22.188 1.201 -9.828 1 94.38 50 TRP B C 1
ATOM 1848 O O . TRP B 1 50 ? 22.562 0.683 -10.883 1 94.38 50 TRP B O 1
ATOM 1858 N N . GLN B 1 51 ? 22.953 1.697 -8.977 1 94.88 51 GLN B N 1
ATOM 1859 C CA . GLN B 1 51 ? 24.391 1.754 -9.227 1 94.88 51 GLN B CA 1
ATOM 1860 C C . GLN B 1 51 ? 25.062 0.419 -8.914 1 94.88 51 GLN B C 1
ATOM 1862 O O . GLN B 1 51 ? 26.016 0.014 -9.594 1 94.88 51 GLN B O 1
ATOM 1867 N N . LEU B 1 52 ? 24.641 -0.22 -7.871 1 95.5 52 LEU B N 1
ATOM 1868 C CA . LEU B 1 52 ? 25.109 -1.559 -7.527 1 95.5 52 LEU B CA 1
ATOM 1869 C C . LEU B 1 52 ? 24.047 -2.605 -7.855 1 95.5 52 LEU B C 1
ATOM 1871 O O . LEU B 1 52 ? 22.891 -2.461 -7.473 1 95.5 52 LEU B O 1
ATOM 1875 N N . ILE B 1 53 ? 24.469 -3.615 -8.453 1 94.31 53 ILE B N 1
ATOM 1876 C CA . ILE B 1 53 ? 23.578 -4.66 -8.945 1 94.31 53 ILE B CA 1
ATOM 1877 C C . ILE B 1 53 ? 22.875 -5.336 -7.77 1 94.31 53 ILE B C 1
ATOM 1879 O O . ILE B 1 53 ? 21.672 -5.602 -7.82 1 94.31 53 ILE B O 1
ATOM 1883 N N . GLU B 1 54 ? 23.656 -5.531 -6.723 1 95.56 54 GLU B N 1
ATOM 1884 C CA . GLU B 1 54 ? 23.109 -6.234 -5.566 1 95.56 54 GLU B CA 1
ATOM 1885 C C . GLU B 1 54 ? 22 -5.422 -4.898 1 95.56 54 GLU B C 1
ATOM 1887 O O . GLU B 1 54 ? 21 -5.977 -4.453 1 95.56 54 GLU B O 1
ATOM 1892 N N . ASP B 1 55 ? 22.156 -4.148 -4.84 1 96 55 ASP B N 1
ATOM 1893 C CA . ASP B 1 55 ? 21.156 -3.25 -4.273 1 96 55 ASP B CA 1
ATOM 1894 C C . ASP B 1 55 ? 19.891 -3.23 -5.125 1 96 55 ASP B C 1
ATOM 1896 O O . ASP B 1 55 ? 18.781 -3.242 -4.594 1 96 55 ASP B O 1
ATOM 1900 N N . GLY B 1 56 ? 20.078 -3.242 -6.398 1 96 56 GLY B N 1
ATOM 1901 C CA . GLY B 1 56 ? 18.953 -3.291 -7.316 1 96 56 GLY B CA 1
ATOM 1902 C C . GLY B 1 56 ? 18.156 -4.578 -7.215 1 96 56 GLY B C 1
ATOM 1903 O O . GLY B 1 56 ? 16.922 -4.559 -7.254 1 96 56 GLY B O 1
ATOM 1904 N N . LYS B 1 57 ? 18.906 -5.656 -7.098 1 95.75 57 LYS B N 1
ATOM 1905 C CA . LYS B 1 57 ? 18.25 -6.953 -6.953 1 95.75 57 LYS B CA 1
ATOM 1906 C C . LYS B 1 57 ? 17.422 -7.016 -5.676 1 95.75 57 LYS B C 1
ATOM 1908 O O . LYS B 1 57 ? 16.297 -7.527 -5.68 1 95.75 57 LYS B O 1
ATOM 1913 N N . HIS B 1 58 ? 18.016 -6.477 -4.645 1 95.19 58 HIS B N 1
ATOM 1914 C CA . HIS B 1 58 ? 17.297 -6.453 -3.377 1 95.19 58 HIS B CA 1
ATOM 1915 C C . HIS B 1 58 ? 16.031 -5.617 -3.484 1 95.19 58 HIS B C 1
ATOM 1917 O O . HIS B 1 58 ? 14.961 -6.035 -3.018 1 95.19 58 HIS B O 1
ATOM 1923 N N . HIS B 1 59 ? 16.156 -4.504 -4.102 1 94.88 59 HIS B N 1
ATOM 1924 C CA . HIS B 1 59 ? 15.008 -3.637 -4.301 1 94.88 59 HIS B CA 1
ATOM 1925 C C . HIS B 1 59 ? 13.906 -4.352 -5.074 1 94.88 59 HIS B C 1
ATOM 1927 O O . HIS B 1 59 ? 12.742 -4.32 -4.672 1 94.88 59 HIS B O 1
ATOM 1933 N N . LYS B 1 60 ? 14.25 -5.012 -6.074 1 94.38 60 LYS B N 1
ATOM 1934 C CA . LYS B 1 60 ? 13.281 -5.715 -6.91 1 94.38 60 LYS B CA 1
ATOM 1935 C C . LYS B 1 60 ? 12.578 -6.82 -6.129 1 94.38 60 LYS B C 1
ATOM 1937 O O . LYS B 1 60 ? 11.367 -7.023 -6.285 1 94.38 60 LYS B O 1
ATOM 1942 N N . ARG B 1 61 ? 13.32 -7.48 -5.359 1 93.88 61 ARG B N 1
ATOM 1943 C CA . ARG B 1 61 ? 12.742 -8.531 -4.527 1 93.88 61 ARG B CA 1
ATOM 1944 C C . ARG B 1 61 ? 11.742 -7.945 -3.533 1 93.88 61 ARG B C 1
ATOM 1946 O O . ARG B 1 61 ? 10.695 -8.539 -3.277 1 93.88 61 ARG B O 1
ATOM 1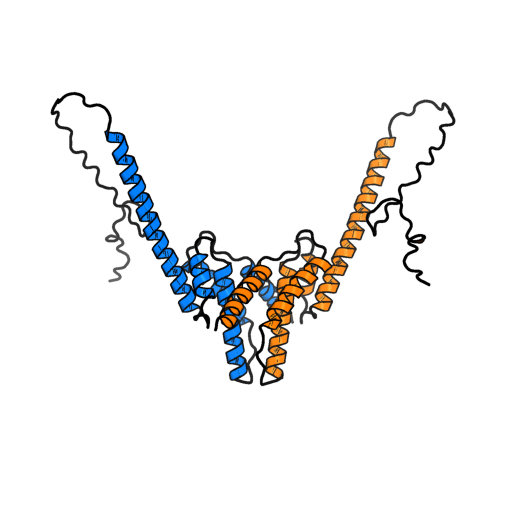953 N N . THR B 1 62 ? 12.109 -6.82 -3.012 1 93 62 THR B N 1
ATOM 1954 C CA . THR B 1 62 ? 11.227 -6.16 -2.053 1 93 62 THR B CA 1
ATOM 1955 C C . THR B 1 62 ? 9.938 -5.707 -2.723 1 93 62 THR B C 1
ATOM 1957 O O . THR B 1 62 ? 8.852 -5.848 -2.154 1 93 62 THR B O 1
ATOM 1960 N N . ILE B 1 63 ? 10.055 -5.223 -3.893 1 94.31 63 ILE B N 1
ATOM 1961 C CA . ILE B 1 63 ? 8.883 -4.797 -4.652 1 94.31 63 ILE B CA 1
ATOM 1962 C C . ILE B 1 63 ? 7.973 -5.992 -4.914 1 94.31 63 ILE B C 1
ATOM 1964 O O . ILE B 1 63 ? 6.754 -5.91 -4.73 1 94.31 63 ILE B O 1
ATOM 1968 N N . GLU B 1 64 ? 8.539 -7.086 -5.293 1 95.81 64 GLU B N 1
ATOM 1969 C CA . GLU B 1 64 ? 7.734 -8.266 -5.602 1 95.81 64 GLU B CA 1
ATOM 1970 C C . GLU B 1 64 ? 7.012 -8.781 -4.363 1 95.81 64 GLU B C 1
ATOM 1972 O O . GLU B 1 64 ? 5.844 -9.172 -4.434 1 95.81 64 GLU B O 1
ATOM 1977 N N . LYS B 1 65 ? 7.711 -8.781 -3.295 1 94.06 65 LYS B N 1
ATOM 1978 C CA . LYS B 1 65 ? 7.074 -9.195 -2.047 1 94.06 65 LYS B CA 1
ATOM 1979 C C . LYS B 1 65 ? 5.867 -8.32 -1.727 1 94.06 65 LYS B C 1
ATOM 1981 O O . LYS B 1 65 ? 4.805 -8.828 -1.363 1 94.06 65 LYS B O 1
ATOM 1986 N N . THR B 1 66 ? 6.039 -7.031 -1.873 1 93.88 66 THR B N 1
ATOM 1987 C CA . THR B 1 66 ? 4.953 -6.094 -1.612 1 93.88 66 THR B CA 1
ATOM 1988 C C . THR B 1 66 ? 3.799 -6.324 -2.584 1 93.88 66 THR B C 1
ATOM 1990 O O . THR B 1 66 ? 2.631 -6.223 -2.201 1 93.88 66 THR B O 1
ATOM 1993 N N . GLN B 1 67 ? 4.156 -6.613 -3.777 1 97.19 67 GLN B N 1
ATOM 1994 C CA . GLN B 1 67 ? 3.141 -6.898 -4.785 1 97.19 67 GLN B CA 1
ATOM 1995 C C . GLN B 1 67 ? 2.33 -8.141 -4.414 1 97.19 67 GLN B C 1
ATOM 1997 O O . GLN B 1 67 ? 1.105 -8.156 -4.559 1 97.19 67 GLN B O 1
ATOM 2002 N N . ILE B 1 68 ? 3.016 -9.125 -3.957 1 97.94 68 ILE B N 1
ATOM 2003 C CA . ILE B 1 68 ? 2.352 -10.352 -3.529 1 97.94 68 ILE B CA 1
ATOM 2004 C C . ILE B 1 68 ? 1.382 -10.039 -2.391 1 97.94 68 ILE B C 1
ATOM 2006 O O . ILE B 1 68 ? 0.222 -10.461 -2.426 1 97.94 68 ILE B O 1
ATOM 2010 N N . TYR B 1 69 ? 1.812 -9.266 -1.443 1 96.31 69 TYR B N 1
ATOM 2011 C CA . TYR B 1 69 ? 0.96 -8.906 -0.316 1 96.31 69 TYR B CA 1
ATOM 2012 C C . TYR B 1 69 ? -0.279 -8.156 -0.788 1 96.31 69 TYR B C 1
ATOM 2014 O O . TYR B 1 69 ? -1.391 -8.43 -0.33 1 96.31 69 TYR B O 1
ATOM 2022 N N . LYS B 1 70 ? -0.104 -7.246 -1.667 1 96.81 70 LYS B N 1
ATOM 2023 C CA . LYS B 1 70 ? -1.21 -6.438 -2.172 1 96.81 70 LYS B CA 1
ATOM 2024 C C . LYS B 1 70 ? -2.215 -7.297 -2.936 1 96.81 70 LYS B C 1
ATOM 2026 O O . LYS B 1 70 ? -3.426 -7.141 -2.771 1 96.81 70 LYS B O 1
ATOM 2031 N N . PHE B 1 71 ? -1.678 -8.188 -3.736 1 98.5 71 PHE B N 1
ATOM 2032 C CA . PHE B 1 71 ? -2.537 -9.094 -4.488 1 98.5 71 PHE B CA 1
ATOM 2033 C C . PHE B 1 71 ? -3.377 -9.953 -3.547 1 98.5 71 PHE B C 1
ATOM 2035 O O . PHE B 1 71 ? -4.598 -10.016 -3.688 1 98.5 71 PHE B O 1
ATOM 2042 N N . LEU B 1 72 ? -2.779 -10.492 -2.572 1 98.25 72 LEU B N 1
ATOM 2043 C CA . LEU B 1 72 ? -3.443 -11.398 -1.642 1 98.25 72 LEU B CA 1
ATOM 2044 C C . LEU B 1 72 ? -4.441 -10.648 -0.768 1 98.25 72 LEU B C 1
ATOM 2046 O O . LEU B 1 72 ? -5.516 -11.164 -0.458 1 98.25 72 LEU B O 1
ATOM 2050 N N . ALA B 1 73 ? -4.09 -9.43 -0.426 1 97.06 73 ALA B N 1
ATOM 2051 C CA . ALA B 1 73 ? -4.914 -8.633 0.478 1 97.06 73 ALA B CA 1
ATOM 2052 C C . ALA B 1 73 ? -6.25 -8.273 -0.171 1 97.06 73 ALA B C 1
ATOM 2054 O O . ALA B 1 73 ? -7.242 -8.039 0.524 1 97.06 73 ALA B O 1
ATOM 2055 N N . GLY B 1 74 ? -6.258 -8.227 -1.481 1 98 74 GLY B N 1
ATOM 2056 C CA . GLY B 1 74 ? -7.461 -7.812 -2.182 1 98 74 GLY B CA 1
ATOM 2057 C C . GLY B 1 74 ? -8.375 -8.969 -2.537 1 98 74 GLY B C 1
ATOM 2058 O O . GLY B 1 74 ? -9.484 -8.758 -3.037 1 98 74 GLY B O 1
ATOM 2059 N N . LEU B 1 75 ? -7.965 -10.148 -2.213 1 98.19 75 LEU B N 1
ATOM 2060 C CA . LEU B 1 75 ? -8.75 -11.328 -2.533 1 98.19 75 LEU B CA 1
ATOM 2061 C C . LEU B 1 75 ? -9.953 -11.453 -1.604 1 98.19 75 LEU B C 1
ATOM 2063 O O . LEU B 1 75 ? -9.914 -10.984 -0.463 1 98.19 75 LEU B O 1
ATOM 2067 N N . ASN B 1 76 ? -10.945 -12.117 -2.125 1 97.62 76 ASN B N 1
ATOM 2068 C CA . ASN B 1 76 ? -12.133 -12.383 -1.318 1 97.62 76 ASN B CA 1
ATOM 2069 C C . ASN B 1 76 ? -11.82 -13.328 -0.16 1 97.62 76 ASN B C 1
ATOM 2071 O O . ASN B 1 76 ? -10.82 -14.047 -0.191 1 97.62 76 ASN B O 1
ATOM 2075 N N . ILE B 1 77 ? -12.711 -13.375 0.772 1 96 77 ILE B N 1
ATOM 2076 C CA . ILE B 1 77 ? -12.523 -14.094 2.025 1 96 77 ILE B CA 1
ATOM 2077 C C . ILE B 1 77 ? -12.469 -15.602 1.752 1 96 77 ILE B C 1
ATOM 2079 O O . ILE B 1 77 ? -11.844 -16.344 2.504 1 96 77 ILE B O 1
ATOM 2083 N N . GLU B 1 78 ? -13.055 -16.031 0.705 1 95.38 78 GLU B N 1
ATOM 2084 C CA . GLU B 1 78 ? -13.094 -17.438 0.365 1 95.38 78 GLU B CA 1
ATOM 2085 C C . GLU B 1 78 ? -11.695 -17.984 0.087 1 95.38 78 GLU B C 1
ATOM 2087 O O . GLU B 1 78 ? -11.484 -19.203 0.096 1 95.38 78 GLU B O 1
ATOM 2092 N N . PHE B 1 79 ? -10.758 -17.125 -0.09 1 97.62 79 PHE B N 1
ATOM 2093 C CA . PHE B 1 79 ? -9.406 -17.562 -0.439 1 97.62 79 PHE B CA 1
ATOM 2094 C C . PHE B 1 79 ? -8.477 -17.438 0.76 1 97.62 79 PHE B C 1
ATOM 2096 O O . PHE B 1 79 ? -7.25 -17.469 0.607 1 97.62 79 PHE B O 1
ATOM 2103 N N . ASP B 1 80 ? -8.945 -17.375 1.931 1 95.94 80 ASP B N 1
ATOM 2104 C CA . ASP B 1 80 ? -8.141 -17.188 3.133 1 95.94 80 ASP B CA 1
ATOM 2105 C C . ASP B 1 80 ? -7.223 -18.391 3.369 1 95.94 80 ASP B C 1
ATOM 2107 O O . ASP B 1 80 ? -6.082 -18.219 3.812 1 95.94 80 ASP B O 1
ATOM 2111 N N . GLU B 1 81 ? -7.746 -19.516 3.066 1 95.56 81 GLU B N 1
ATOM 2112 C CA . GLU B 1 81 ? -6.934 -20.703 3.291 1 95.56 81 GLU B CA 1
ATOM 2113 C C . GLU B 1 81 ? -5.703 -20.719 2.391 1 95.56 81 GLU B C 1
ATOM 2115 O O . GLU B 1 81 ? -4.59 -20.969 2.855 1 95.56 81 GLU B O 1
ATOM 2120 N N . VAL B 1 82 ? -5.906 -20.438 1.151 1 97.75 82 VAL B N 1
ATOM 2121 C CA . VAL B 1 82 ? -4.781 -20.453 0.224 1 97.75 82 VAL B CA 1
ATOM 2122 C C . VAL B 1 82 ? -3.844 -19.281 0.544 1 97.75 82 VAL B C 1
ATOM 2124 O O . VAL B 1 82 ? -2.623 -19.406 0.419 1 97.75 82 VAL B O 1
ATOM 2127 N N . LYS B 1 83 ? -4.391 -18.156 0.943 1 97.12 83 LYS B N 1
ATOM 2128 C CA . LYS B 1 83 ? -3.559 -17.047 1.398 1 97.12 83 LYS B CA 1
ATOM 2129 C C . LYS B 1 83 ? -2.631 -17.484 2.527 1 97.12 83 LYS B C 1
ATOM 2131 O O . LYS B 1 83 ? -1.428 -17.219 2.488 1 97.12 83 LYS B O 1
ATOM 2136 N N . GLY B 1 84 ? -3.264 -18.125 3.459 1 95.38 84 GLY B N 1
ATOM 2137 C CA . GLY B 1 84 ? -2.498 -18.609 4.598 1 95.38 84 GLY B CA 1
ATOM 2138 C C . GLY B 1 84 ? -1.38 -19.547 4.207 1 95.38 84 GLY B C 1
ATOM 2139 O O . GLY B 1 84 ? -0.263 -19.453 4.719 1 95.38 84 GLY B O 1
ATOM 2140 N N . ARG B 1 85 ? -1.646 -20.406 3.287 1 95.81 85 ARG B N 1
ATOM 2141 C CA . ARG B 1 85 ? -0.65 -21.359 2.822 1 95.81 85 ARG B CA 1
ATOM 2142 C C . ARG B 1 85 ? 0.513 -20.656 2.135 1 95.81 85 ARG B C 1
ATOM 2144 O O . ARG B 1 85 ? 1.676 -20.984 2.367 1 95.81 85 ARG B O 1
ATOM 2151 N N . ILE B 1 86 ? 0.167 -19.688 1.389 1 97.25 86 ILE B N 1
ATOM 2152 C CA . ILE B 1 86 ? 1.179 -18.969 0.631 1 97.25 86 ILE B CA 1
ATOM 2153 C C . ILE B 1 86 ? 2.055 -18.156 1.585 1 97.25 86 ILE B C 1
ATOM 2155 O O . ILE B 1 86 ? 3.283 -18.203 1.508 1 97.25 86 ILE B O 1
ATOM 2159 N N . ILE B 1 87 ? 1.437 -17.484 2.52 1 96 87 ILE B N 1
ATOM 2160 C CA . ILE B 1 87 ? 2.133 -16.625 3.465 1 96 87 ILE B CA 1
ATOM 2161 C C . ILE B 1 87 ? 2.996 -17.469 4.398 1 96 87 ILE B C 1
ATOM 2163 O O . ILE B 1 87 ? 4.035 -17 4.879 1 96 87 ILE B O 1
ATOM 2167 N N . GLY B 1 88 ? 2.627 -18.672 4.543 1 92.62 88 GLY B N 1
ATOM 2168 C CA . GLY B 1 88 ? 3.35 -19.578 5.422 1 92.62 88 GLY B CA 1
ATOM 2169 C C . GLY B 1 88 ? 4.598 -20.156 4.781 1 92.62 88 GLY B C 1
ATOM 2170 O O . GLY B 1 88 ? 5.348 -20.891 5.426 1 92.62 88 GLY B O 1
ATOM 2171 N N . ARG B 1 89 ? 4.871 -19.734 3.605 1 92.06 89 ARG B N 1
ATOM 2172 C CA . ARG B 1 89 ? 6.055 -20.234 2.912 1 92.06 89 ARG B CA 1
ATOM 2173 C C . ARG B 1 89 ? 7.223 -19.25 3.055 1 92.06 89 ARG B C 1
ATOM 2175 O O . ARG B 1 89 ? 7.031 -18.047 3.023 1 92.06 89 ARG B O 1
ATOM 2182 N N . ASN B 1 90 ? 8.391 -19.844 3.184 1 87 90 ASN B N 1
ATOM 2183 C CA . ASN B 1 90 ? 9.617 -19.062 3.264 1 87 90 ASN B CA 1
ATOM 2184 C C . ASN B 1 90 ? 10.734 -19.688 2.441 1 87 90 ASN B C 1
ATOM 2186 O O . ASN B 1 90 ? 11.18 -20.797 2.734 1 87 90 ASN B O 1
ATOM 2190 N N . PRO B 1 91 ? 11.188 -19 1.414 1 89.12 91 PRO B N 1
ATOM 2191 C CA . PRO B 1 91 ? 10.773 -17.656 0.977 1 89.12 91 PRO B CA 1
ATOM 2192 C C . PRO B 1 91 ? 9.438 -17.672 0.229 1 89.12 91 PRO B C 1
ATOM 2194 O O . PRO B 1 91 ? 8.984 -18.734 -0.206 1 89.12 91 PRO B O 1
ATOM 2197 N N . LEU B 1 92 ? 8.828 -16.531 0.095 1 93.62 92 LEU B N 1
ATOM 2198 C CA . LEU B 1 92 ? 7.637 -16.406 -0.734 1 93.62 92 LEU B CA 1
ATOM 2199 C C . LEU B 1 92 ? 7.93 -16.797 -2.176 1 93.62 92 LEU B C 1
ATOM 2201 O O . LEU B 1 92 ? 8.992 -16.469 -2.711 1 93.62 92 LEU B O 1
ATOM 2205 N N . PRO B 1 93 ? 7.012 -17.516 -2.766 1 95.88 93 PRO B N 1
ATOM 2206 C CA . PRO B 1 93 ? 7.18 -17.812 -4.191 1 95.88 93 PRO B CA 1
ATOM 2207 C C . PRO B 1 93 ? 7.062 -16.578 -5.07 1 95.88 93 PRO B C 1
ATOM 2209 O O . PRO B 1 93 ? 6.598 -15.531 -4.609 1 95.88 93 PRO B O 1
ATOM 2212 N N . PRO B 1 94 ? 7.547 -16.688 -6.309 1 97.31 94 PRO B N 1
ATOM 2213 C CA . PRO B 1 94 ? 7.336 -15.586 -7.25 1 97.31 94 PRO B CA 1
ATOM 2214 C C . PRO B 1 94 ? 5.855 -15.289 -7.488 1 97.31 94 PRO B C 1
ATOM 2216 O O . PRO B 1 94 ? 5.012 -16.172 -7.324 1 97.31 94 PRO B O 1
ATOM 2219 N N . ILE B 1 95 ? 5.637 -14.125 -7.859 1 97.94 95 ILE B N 1
ATOM 2220 C CA . ILE B 1 95 ? 4.262 -13.648 -7.977 1 97.94 95 ILE B CA 1
ATOM 2221 C C . ILE B 1 95 ? 3.502 -14.5 -8.992 1 97.94 95 ILE B C 1
ATOM 2223 O O . ILE B 1 95 ? 2.301 -14.734 -8.844 1 97.94 95 ILE B O 1
ATOM 2227 N N . GLY B 1 96 ? 4.172 -14.969 -10.062 1 98 96 GLY B N 1
ATOM 2228 C CA . GLY B 1 96 ? 3.527 -15.844 -11.023 1 98 96 GLY B CA 1
ATOM 2229 C C . GLY B 1 96 ? 3.02 -17.141 -10.414 1 98 96 GLY B C 1
ATOM 2230 O O . GLY B 1 96 ? 1.923 -17.594 -10.742 1 98 96 GLY B O 1
ATOM 2231 N N . GLU B 1 97 ? 3.799 -17.703 -9.586 1 98.25 97 GLU B N 1
ATOM 2232 C CA . GLU B 1 97 ? 3.404 -18.938 -8.906 1 98.25 97 GLU B CA 1
ATOM 2233 C C . GLU B 1 97 ? 2.266 -18.672 -7.922 1 98.25 97 GLU B C 1
ATOM 2235 O O . GLU B 1 97 ? 1.357 -19.5 -7.789 1 98.25 97 GLU B O 1
ATOM 2240 N N . VAL B 1 98 ? 2.346 -17.562 -7.199 1 98.56 98 VAL B N 1
ATOM 2241 C CA . VAL B 1 98 ? 1.277 -17.172 -6.281 1 98.56 98 VAL B CA 1
ATOM 2242 C C . VAL B 1 98 ? -0.041 -17.062 -7.043 1 98.56 98 VAL B C 1
ATOM 2244 O O . VAL B 1 98 ? -1.059 -17.625 -6.621 1 98.56 98 VAL B O 1
ATOM 2247 N N . PHE B 1 99 ? -0.011 -16.391 -8.172 1 98.62 99 PHE B N 1
ATOM 2248 C CA . PHE B 1 99 ? -1.174 -16.25 -9.039 1 98.62 99 PHE B CA 1
ATOM 2249 C C . PHE B 1 99 ? -1.731 -17.609 -9.438 1 98.62 99 PHE B C 1
ATOM 2251 O O . PHE B 1 99 ? -2.936 -17.844 -9.328 1 98.62 99 PHE B O 1
ATOM 2258 N N . LEU B 1 100 ? -0.883 -18.422 -9.844 1 98.31 100 LEU B N 1
ATOM 2259 C CA . LEU B 1 100 ? -1.298 -19.75 -10.305 1 98.31 100 LEU B CA 1
ATOM 2260 C C . LEU B 1 100 ? -1.951 -20.531 -9.18 1 98.31 100 LEU B C 1
ATOM 2262 O O . LEU B 1 100 ? -2.959 -21.219 -9.391 1 98.31 100 LEU B O 1
ATOM 2266 N N . GLU B 1 101 ? -1.377 -20.484 -8.039 1 98.19 101 GLU B N 1
ATOM 2267 C CA . GLU B 1 101 ? -1.922 -21.219 -6.895 1 98.19 101 GLU B CA 1
ATOM 2268 C C . GLU B 1 101 ? -3.324 -20.734 -6.543 1 98.19 101 GLU B C 1
ATOM 2270 O O . GLU B 1 101 ? -4.215 -21.531 -6.266 1 98.19 101 GLU B O 1
ATOM 2275 N N . VAL B 1 102 ? -3.506 -19.438 -6.527 1 98.62 102 VAL B N 1
ATOM 2276 C CA . VAL B 1 102 ? -4.816 -18.875 -6.211 1 98.62 102 VAL B CA 1
ATOM 2277 C C . VAL B 1 102 ? -5.812 -19.234 -7.309 1 98.62 102 VAL B C 1
ATOM 2279 O O . VAL B 1 102 ? -6.973 -19.531 -7.027 1 98.62 102 VAL B O 1
ATOM 2282 N N . ARG B 1 103 ? -5.391 -19.188 -8.531 1 98.06 103 ARG B N 1
ATOM 2283 C CA . ARG B 1 103 ? -6.242 -19.531 -9.664 1 98.06 103 ARG B CA 1
ATOM 2284 C C . ARG B 1 103 ? -6.695 -20.984 -9.586 1 98.06 103 ARG B C 1
ATOM 2286 O O . ARG B 1 103 ? -7.848 -21.297 -9.883 1 98.06 103 ARG B O 1
ATOM 2293 N N . LEU B 1 104 ? -5.773 -21.875 -9.227 1 97 104 LEU B N 1
ATOM 2294 C CA . LEU B 1 104 ? -6.109 -23.281 -9.055 1 97 104 LEU B CA 1
ATOM 2295 C C . LEU B 1 104 ? -7.16 -23.469 -7.969 1 97 104 LEU B C 1
ATOM 2297 O O . LEU B 1 104 ? -8.07 -24.297 -8.109 1 97 104 LEU B O 1
ATOM 2301 N N . GLU B 1 105 ? -7.023 -22.703 -6.934 1 96.88 105 GLU B N 1
ATOM 2302 C CA . GLU B 1 105 ? -8.016 -22.75 -5.867 1 96.88 105 GLU B CA 1
ATOM 2303 C C . GLU B 1 105 ? -9.383 -22.297 -6.367 1 96.88 105 GLU B C 1
ATOM 2305 O O . GLU B 1 105 ? -10.414 -22.859 -5.98 1 96.88 105 GLU B O 1
ATOM 2310 N N . GLU B 1 106 ? -9.445 -21.281 -7.156 1 96.31 106 GLU B N 1
ATOM 2311 C CA . GLU B 1 106 ? -10.695 -20.828 -7.75 1 96.31 106 GLU B CA 1
ATOM 2312 C C . GLU B 1 106 ? -11.359 -21.938 -8.555 1 96.31 106 GLU B C 1
ATOM 2314 O O . GLU B 1 106 ? -12.57 -22.141 -8.453 1 96.31 106 GLU B O 1
ATOM 2319 N N . SER B 1 107 ? -10.547 -22.641 -9.344 1 94.75 107 SER B N 1
ATOM 2320 C CA . SER B 1 107 ? -11.039 -23.75 -10.148 1 94.75 107 SER B CA 1
ATOM 2321 C C . SER B 1 107 ? -11.578 -24.875 -9.273 1 94.75 107 SER B C 1
ATOM 2323 O O . SER B 1 107 ? -12.641 -25.438 -9.555 1 94.75 107 SER B O 1
ATOM 2325 N N . ARG B 1 108 ? -10.859 -25.188 -8.289 1 93.62 108 ARG B N 1
ATOM 2326 C CA . ARG B 1 108 ? -11.258 -26.234 -7.359 1 93.62 108 ARG B CA 1
ATOM 2327 C C . ARG B 1 108 ? -12.602 -25.906 -6.715 1 93.62 108 ARG B C 1
ATOM 2329 O O . ARG B 1 108 ? -13.477 -26.781 -6.621 1 93.62 108 ARG B O 1
ATOM 2336 N N . ARG B 1 109 ? -12.758 -24.734 -6.344 1 92.19 109 ARG B N 1
ATOM 2337 C CA . ARG B 1 109 ? -13.992 -24.297 -5.691 1 92.19 109 ARG B CA 1
ATOM 2338 C C . ARG B 1 109 ? -15.164 -24.344 -6.66 1 92.19 109 ARG B C 1
ATOM 2340 O O . ARG B 1 109 ? -16.297 -24.672 -6.27 1 92.19 109 ARG B O 1
ATOM 2347 N N . SER B 1 110 ? -14.945 -23.938 -7.848 1 88.69 110 SER B N 1
ATOM 2348 C CA . SER B 1 110 ? -15.984 -23.969 -8.867 1 88.69 110 SER B CA 1
ATOM 2349 C C . SER B 1 110 ? -16.484 -25.391 -9.102 1 88.69 110 SER B C 1
ATOM 2351 O O . SER B 1 110 ? -17.688 -25.609 -9.273 1 88.69 110 SER B O 1
ATOM 2353 N N . VAL B 1 111 ? -15.617 -26.328 -9.086 1 87 111 VAL B N 1
ATOM 2354 C CA . VAL B 1 111 ? -15.969 -27.734 -9.281 1 87 111 VAL B CA 1
ATOM 2355 C C . VAL B 1 111 ? -16.766 -28.25 -8.078 1 87 111 VAL B C 1
ATOM 2357 O O . VAL B 1 111 ? -17.766 -28.938 -8.242 1 87 111 VAL B O 1
ATOM 2360 N N . MET B 1 112 ? -16.328 -27.875 -6.973 1 86.12 112 MET B N 1
ATOM 2361 C CA . MET B 1 112 ? -16.969 -28.328 -5.746 1 86.12 112 MET B CA 1
ATOM 2362 C C . MET B 1 112 ? -18.375 -27.75 -5.613 1 86.12 112 MET B C 1
ATOM 2364 O O . MET B 1 112 ? -19.297 -28.438 -5.199 1 86.12 112 MET B O 1
ATOM 2368 N N . LEU B 1 113 ? -18.516 -26.516 -5.887 1 77.5 113 LEU B N 1
ATOM 2369 C CA . LEU B 1 113 ? -19.812 -25.844 -5.797 1 77.5 113 LEU B CA 1
ATOM 2370 C C . LEU B 1 113 ? -20.75 -26.328 -6.887 1 77.5 113 LEU B C 1
ATOM 2372 O O . LEU B 1 113 ? -21.969 -26.422 -6.672 1 77.5 113 LEU B O 1
ATOM 2376 N N . GLY B 1 114 ? -20.234 -26.484 -8.055 1 74.69 114 GLY B N 1
ATOM 2377 C CA . GLY B 1 114 ? -21.047 -27.062 -9.109 1 74.69 114 GLY B CA 1
ATOM 2378 C C . GLY B 1 114 ? -21.531 -28.469 -8.781 1 74.69 114 GLY B C 1
ATOM 2379 O O . GLY B 1 114 ? -22.672 -28.812 -9.078 1 74.69 114 GLY B O 1
ATOM 2380 N N . LYS B 1 115 ? -20.781 -29.219 -8.203 1 72.5 115 LYS B N 1
ATOM 2381 C CA . LYS B 1 115 ? -21.156 -30.562 -7.797 1 72.5 115 LYS B CA 1
ATOM 2382 C C . LYS B 1 115 ? -22.188 -30.531 -6.684 1 72.5 115 LYS B C 1
ATOM 2384 O O . LYS B 1 115 ? -23.094 -31.375 -6.648 1 72.5 115 LYS B O 1
ATOM 2389 N N . LYS B 1 116 ? -22.078 -29.609 -5.859 1 69.12 116 LYS B N 1
ATOM 2390 C CA . LYS B 1 116 ? -23.031 -29.484 -4.762 1 69.12 116 LYS B CA 1
ATOM 2391 C C . LYS B 1 116 ? -24.406 -29.078 -5.281 1 69.12 116 LYS B C 1
ATOM 2393 O O . LYS B 1 116 ? -25.438 -29.562 -4.785 1 69.12 116 LYS B O 1
ATOM 2398 N N . VAL B 1 117 ? -24.375 -28.172 -6.211 1 65.81 117 VAL B N 1
ATOM 2399 C CA . VAL B 1 117 ? -25.641 -27.75 -6.801 1 65.81 117 VAL B CA 1
ATOM 2400 C C . VAL B 1 117 ? -26.312 -28.922 -7.508 1 65.81 117 VAL B C 1
ATOM 2402 O O . VAL B 1 117 ? -27.516 -29.109 -7.406 1 65.81 117 VAL B O 1
ATOM 2405 N N . LEU B 1 118 ? -25.547 -29.75 -8.188 1 61.72 118 LEU B N 1
ATOM 2406 C CA . LEU B 1 118 ? -26.062 -30.922 -8.891 1 61.72 118 LEU B CA 1
ATOM 2407 C C . LEU B 1 118 ? -26.578 -31.969 -7.906 1 61.72 118 LEU B C 1
ATOM 2409 O O . LEU B 1 118 ? -27.641 -32.562 -8.117 1 61.72 118 LEU B O 1
ATOM 2413 N N . ARG B 1 119 ? -25.875 -32.062 -6.859 1 64.38 119 ARG B N 1
ATOM 2414 C CA . ARG B 1 119 ? -26.297 -33.031 -5.844 1 64.38 119 ARG B CA 1
ATOM 2415 C C . ARG B 1 119 ? -27.562 -32.562 -5.137 1 64.38 119 ARG B C 1
ATOM 2417 O O . ARG B 1 119 ? -28.438 -33.375 -4.836 1 64.38 119 ARG B O 1
ATOM 2424 N N . THR B 1 120 ? -27.594 -31.312 -4.828 1 62.94 120 THR B N 1
ATOM 2425 C CA . THR B 1 120 ? -28.766 -30.781 -4.148 1 62.94 120 THR B CA 1
ATOM 2426 C C . THR B 1 120 ? -30 -30.844 -5.047 1 62.94 120 THR B C 1
ATOM 2428 O O . THR B 1 120 ? -31.094 -31.141 -4.574 1 62.94 120 THR B O 1
ATOM 2431 N N . ILE B 1 121 ? -29.797 -30.734 -6.312 1 62.84 121 ILE B N 1
ATOM 2432 C CA . ILE B 1 121 ? -30.906 -30.828 -7.266 1 62.84 121 ILE B CA 1
ATOM 2433 C C . ILE B 1 121 ? -31.359 -32.281 -7.387 1 62.84 121 ILE B C 1
ATOM 2435 O O . ILE B 1 121 ? -32.562 -32.562 -7.418 1 62.84 121 ILE B O 1
ATOM 2439 N N . VAL B 1 122 ? -30.469 -33.156 -7.348 1 62.16 122 VAL B N 1
ATOM 2440 C CA . VAL B 1 122 ? -30.781 -34.562 -7.465 1 62.16 122 VAL B CA 1
ATOM 2441 C C . VAL B 1 122 ? -31.406 -35.062 -6.172 1 62.16 122 VAL B C 1
ATOM 2443 O O . VAL B 1 122 ? -32.375 -35.844 -6.203 1 62.16 122 VAL B O 1
ATOM 2446 N N . GLU B 1 123 ? -30.891 -34.594 -5.047 1 60.03 123 GLU B N 1
ATOM 2447 C CA . GLU B 1 123 ? -31.453 -35 -3.762 1 60.03 123 GLU B CA 1
ATOM 2448 C C . GLU B 1 123 ? -32.812 -34.406 -3.521 1 60.03 123 GLU B C 1
ATOM 2450 O O . GLU B 1 123 ? -33.688 -35 -2.914 1 60.03 123 GLU B O 1
ATOM 2455 N N . GLY B 1 124 ? -33.031 -33.219 -3.902 1 56.84 124 GLY B N 1
ATOM 2456 C CA . GLY B 1 124 ? -34.312 -32.594 -3.803 1 56.84 124 GLY B CA 1
ATOM 2457 C C . GLY B 1 124 ? -35.375 -33.219 -4.691 1 56.84 124 GLY B C 1
ATOM 2458 O O . GLY B 1 124 ? -36.562 -33.188 -4.359 1 56.84 124 GLY B O 1
ATOM 2459 N N . SER B 1 125 ? -34.969 -33.781 -5.809 1 55.09 125 SER B N 1
ATOM 2460 C CA . SER B 1 125 ? -35.906 -34.406 -6.75 1 55.09 125 SER B CA 1
ATOM 2461 C C . SER B 1 125 ? -36.344 -35.781 -6.262 1 55.09 125 SER B C 1
ATOM 2463 O O . SER B 1 125 ? -37.438 -36.219 -6.59 1 55.09 125 SER B O 1
ATOM 2465 N N . SER B 1 126 ? -35.531 -36.375 -5.469 1 52.75 126 SER B N 1
ATOM 2466 C CA . SER B 1 126 ? -35.875 -37.719 -5.055 1 52.75 126 SER B CA 1
ATOM 2467 C C . SER B 1 126 ? -37 -37.688 -4.004 1 52.75 126 SER B C 1
ATOM 2469 O O . SER B 1 126 ? -37.656 -38.688 -3.777 1 52.75 126 SER B O 1
ATOM 2471 N N . LEU B 1 127 ? -37 -36.562 -3.211 1 48.09 127 LEU B N 1
ATOM 2472 C CA . LEU B 1 127 ? -37.969 -36.594 -2.117 1 48.09 127 LEU B CA 1
ATOM 2473 C C . LEU B 1 127 ? -39.375 -36.438 -2.639 1 48.09 127 LEU B C 1
ATOM 2475 O O . LEU B 1 127 ? -40.344 -36.656 -1.913 1 48.09 127 LEU B O 1
ATOM 2479 N N . ALA B 1 128 ? -39.531 -35.812 -3.791 1 44.19 128 ALA B N 1
ATOM 2480 C CA . ALA B 1 128 ? -40.906 -35.5 -4.133 1 44.19 128 ALA B CA 1
ATOM 2481 C C . ALA B 1 128 ? -41.688 -36.75 -4.531 1 44.19 128 ALA B C 1
ATOM 2483 O O . ALA B 1 128 ? -42.875 -36.688 -4.785 1 44.19 128 ALA B O 1
ATOM 2484 N N . THR B 1 129 ? -40.906 -37.75 -4.965 1 41.94 129 THR B N 1
ATOM 2485 C CA . THR B 1 129 ? -41.719 -38.719 -5.664 1 41.94 129 THR B CA 1
ATOM 2486 C C . THR B 1 129 ? -42.5 -39.594 -4.676 1 41.94 129 THR B C 1
ATOM 2488 O O . THR B 1 129 ? -43.094 -40.625 -5.055 1 41.94 129 THR B O 1
ATOM 2491 N N . MET B 1 130 ? -42.406 -39.219 -3.354 1 38.16 130 MET B N 1
ATOM 2492 C CA . MET B 1 130 ? -42.969 -40.344 -2.602 1 38.16 130 MET B CA 1
ATOM 2493 C C . MET B 1 130 ? -44.469 -40.375 -2.719 1 38.16 130 MET B C 1
ATOM 2495 O O . MET B 1 130 ? -45.125 -41.188 -2.045 1 38.16 130 MET B O 1
ATOM 2499 N N . GLY B 1 131 ? -45.062 -39.281 -3.254 1 34.03 131 GLY B N 1
ATOM 2500 C CA . GLY B 1 131 ? -46.469 -39.344 -2.879 1 34.03 131 GLY B CA 1
ATOM 2501 C C . GLY B 1 131 ? -47.188 -40.562 -3.379 1 34.03 131 GLY B C 1
ATOM 2502 O O . GLY B 1 131 ? -47.25 -41.594 -2.674 1 34.03 131 GLY B O 1
ATOM 2503 N N . GLU B 1 132 ? -48.344 -40.375 -4.258 1 35.75 132 GLU B N 1
ATOM 2504 C CA . GLU B 1 132 ? -49.625 -41.031 -4.371 1 35.75 132 GLU B CA 1
ATOM 2505 C C . GLU B 1 132 ? -49.5 -42.344 -5.156 1 35.75 132 GLU B C 1
ATOM 2507 O O . GLU B 1 132 ? -48.844 -42.406 -6.184 1 35.75 132 GLU B O 1
ATOM 2512 N N . GLY B 1 133 ? -49.688 -43.531 -4.57 1 33 133 GLY B N 1
ATOM 2513 C CA . GLY B 1 133 ? -49.75 -44.938 -4.977 1 33 133 GLY B CA 1
ATOM 2514 C C . GLY B 1 133 ? -50.719 -45.188 -6.113 1 33 133 GLY B C 1
ATOM 2515 O O . GLY B 1 133 ? -51.094 -46.344 -6.391 1 33 133 GLY B O 1
ATOM 2516 N N . TYR B 1 134 ? -51.562 -44.094 -6.543 1 33.16 134 TYR B N 1
ATOM 2517 C CA . TYR B 1 134 ? -52.719 -44.625 -7.227 1 33.16 134 TYR B CA 1
ATOM 2518 C C . TYR B 1 134 ? -52.312 -45.469 -8.438 1 33.16 134 TYR B C 1
ATOM 2520 O O . TYR B 1 134 ? -51.156 -45.375 -8.891 1 33.16 134 TYR B O 1
ATOM 2528 N N . GLY B 1 135 ? -53.438 -45.969 -9.188 1 32.66 135 GLY B N 1
ATOM 2529 C CA . GLY B 1 135 ? -53.844 -47 -10.125 1 32.66 135 GLY B CA 1
ATOM 2530 C C . GLY B 1 135 ? -53.094 -46.906 -11.453 1 32.66 135 GLY B C 1
ATOM 2531 O O . GLY B 1 135 ? -52.562 -45.875 -11.789 1 32.66 135 GLY B O 1
ATOM 2532 N N . ARG B 1 136 ? -52.812 -48.062 -12.094 1 31.22 136 ARG B N 1
ATOM 2533 C CA . ARG B 1 136 ? -51.969 -48.594 -13.148 1 31.22 136 ARG B CA 1
ATOM 2534 C C . ARG B 1 136 ? -52.312 -48.031 -14.508 1 31.22 136 ARG B C 1
ATOM 2536 O O . ARG B 1 136 ? -51.844 -48.5 -15.539 1 31.22 136 ARG B O 1
ATOM 2543 N N . ASN B 1 137 ? -53.344 -47.031 -14.539 1 29.61 137 ASN B N 1
ATOM 2544 C CA . ASN B 1 137 ? -53.719 -47.062 -15.938 1 29.61 137 ASN B CA 1
ATOM 2545 C C . ASN B 1 137 ? -52.562 -46.719 -16.859 1 29.61 137 ASN B C 1
ATOM 2547 O O . ASN B 1 137 ? -51.75 -45.844 -16.547 1 29.61 137 ASN B O 1
ATOM 2551 N N . THR B 1 138 ? -52.156 -47.625 -17.719 1 29.45 138 THR B N 1
ATOM 2552 C CA . THR B 1 138 ? -51.062 -47.844 -18.656 1 29.45 138 THR B CA 1
ATOM 2553 C C . THR B 1 138 ? -50.969 -46.688 -19.656 1 29.45 138 THR B C 1
ATOM 2555 O O . THR B 1 138 ? -50.25 -46.75 -20.641 1 29.45 138 THR B O 1
ATOM 2558 N N . ASN B 1 139 ? -51.812 -45.594 -19.438 1 27.67 139 ASN B N 1
ATOM 2559 C CA . ASN B 1 139 ? -51.844 -44.906 -20.719 1 27.67 139 ASN B CA 1
ATOM 2560 C C . ASN B 1 139 ? -50.438 -44.469 -21.141 1 27.67 139 ASN B C 1
ATOM 2562 O O . ASN B 1 139 ? -49.562 -44.312 -20.312 1 27.67 139 ASN B O 1
ATOM 2566 N N . TYR B 1 140 ? -50.125 -44.656 -22.484 1 30.3 140 TYR B N 1
ATOM 2567 C CA . TYR B 1 140 ? -49.031 -44.438 -23.406 1 30.3 140 TYR B CA 1
ATOM 2568 C C . TYR B 1 140 ? -48.5 -43.031 -23.328 1 30.3 140 TYR B C 1
ATOM 2570 O O . TYR B 1 140 ? -49.156 -42.094 -23.781 1 30.3 140 TYR B O 1
ATOM 2578 N N . SER B 1 141 ? -48.188 -42.531 -22.172 1 30.78 141 SER B N 1
ATOM 2579 C CA . SER B 1 141 ? -47.781 -41.125 -22.234 1 30.78 141 SER B CA 1
ATOM 2580 C C . SER B 1 141 ? -46.594 -40.938 -23.172 1 30.78 141 SER B C 1
ATOM 2582 O O . SER B 1 141 ? -45.625 -41.688 -23.125 1 30.78 141 SER B O 1
ATOM 2584 N N . PRO B 1 142 ? -46.844 -40.25 -24.312 1 32.69 142 PRO B N 1
ATOM 2585 C CA . PRO B 1 142 ? -45.781 -39.938 -25.281 1 32.69 142 PRO B CA 1
ATOM 2586 C C . PRO B 1 142 ? -44.531 -39.344 -24.641 1 32.69 142 PRO B C 1
ATOM 2588 O O . PRO B 1 142 ? -44.625 -38.688 -23.594 1 32.69 142 PRO B O 1
ATOM 2591 N N . LYS B 1 143 ? -43.5 -40.094 -24.688 1 33.16 143 LYS B N 1
ATOM 2592 C CA . LYS B 1 143 ? -42.125 -39.781 -24.312 1 33.16 143 LYS B CA 1
ATOM 2593 C C . LYS B 1 143 ? -41.719 -38.406 -24.781 1 33.16 143 LYS B C 1
ATOM 2595 O O . LYS B 1 143 ? -41.531 -38.188 -25.984 1 33.16 143 LYS B O 1
ATOM 2600 N N . SER B 1 144 ? -42.375 -37.312 -24.219 1 32.34 144 SER B N 1
ATOM 2601 C CA . SER B 1 144 ? -41.844 -36.031 -24.656 1 32.34 144 SER B CA 1
ATOM 2602 C C . SER B 1 144 ? -40.312 -36 -24.531 1 32.34 144 SER B C 1
ATOM 2604 O O . SER B 1 144 ? -39.781 -36.438 -23.531 1 32.34 144 SER B O 1
ATOM 2606 N N . ASN B 1 145 ? -39.625 -36.188 -25.656 1 30.83 145 ASN B N 1
ATOM 2607 C CA . ASN B 1 145 ? -38.219 -35.969 -25.969 1 30.83 145 ASN B CA 1
ATOM 2608 C C . ASN B 1 145 ? -37.688 -34.688 -25.297 1 30.83 145 ASN B C 1
ATOM 2610 O O . ASN B 1 145 ? -37.781 -33.594 -25.875 1 30.83 145 ASN B O 1
ATOM 2614 N N . GLU B 1 146 ? -38.125 -34.406 -24.062 1 34.69 146 GLU B N 1
ATOM 2615 C CA . GLU B 1 146 ? -37.438 -33.219 -23.562 1 34.69 146 GLU B CA 1
ATOM 2616 C C . GLU B 1 146 ? -35.938 -33.375 -23.672 1 34.69 146 GLU B C 1
ATOM 2618 O O . GLU B 1 146 ? -35.344 -34.312 -23.109 1 34.69 146 GLU B O 1
ATOM 2623 N N . LYS B 1 147 ? -35.406 -33.125 -24.844 1 35.38 147 LYS B N 1
ATOM 2624 C CA . LYS B 1 147 ? -33.969 -33 -25.031 1 35.38 147 LYS B CA 1
ATOM 2625 C C . LYS B 1 147 ? -33.312 -32.281 -23.844 1 35.38 147 LYS B C 1
ATOM 2627 O O . LYS B 1 147 ? -33.812 -31.219 -23.406 1 35.38 147 LYS B O 1
ATOM 2632 N N . PRO B 1 148 ? -32.625 -33.031 -22.953 1 37.78 148 PRO B N 1
ATOM 2633 C CA . PRO B 1 148 ? -31.875 -32.375 -21.891 1 37.78 148 PRO B CA 1
ATOM 2634 C C . PRO B 1 148 ? -31.109 -31.156 -22.375 1 37.78 148 PRO B C 1
ATOM 2636 O O . PRO B 1 148 ? -30.547 -31.172 -23.469 1 37.78 148 PRO B O 1
ATOM 2639 N N . TRP B 1 149 ? -31.594 -29.953 -22.156 1 36.03 149 TRP B N 1
ATOM 2640 C CA . TRP B 1 149 ? -30.891 -28.703 -22.375 1 36.03 149 TRP B CA 1
ATOM 2641 C C . TRP B 1 149 ? -29.453 -28.797 -21.891 1 36.03 149 TRP B C 1
ATOM 2643 O O . TRP B 1 149 ? -29.188 -29.047 -20.719 1 36.03 149 TRP B O 1
ATOM 2653 N N . VAL B 1 150 ? -28.562 -29.391 -22.609 1 38.53 150 VAL B N 1
ATOM 2654 C CA . VAL B 1 150 ? -27.125 -29.438 -22.344 1 38.53 150 VAL B CA 1
ATOM 2655 C C . VAL B 1 150 ? -26.594 -28 -22.203 1 38.53 150 VAL B C 1
ATOM 2657 O O . VAL B 1 150 ? -26.891 -27.125 -23.016 1 38.53 150 VAL B O 1
ATOM 2660 N N . TRP B 1 151 ? -26.531 -27.469 -20.984 1 38.16 151 TRP B N 1
ATOM 2661 C CA . TRP B 1 151 ? -25.859 -26.219 -20.641 1 38.16 151 TRP B CA 1
ATOM 2662 C C . TRP B 1 151 ? -24.344 -26.359 -20.766 1 38.16 151 TRP B C 1
ATOM 2664 O O . TRP B 1 151 ? -23.766 -27.344 -20.328 1 38.16 151 TRP B O 1
ATOM 2674 N N . CYS B 1 152 ? -23.703 -25.75 -21.781 1 37.5 152 CYS B N 1
ATOM 2675 C CA . CYS B 1 152 ? -22.25 -25.672 -21.891 1 37.5 152 CYS B CA 1
ATOM 2676 C C . CYS B 1 152 ? -21.656 -24.828 -20.781 1 37.5 152 CYS B C 1
ATOM 2678 O O . CYS B 1 152 ? -22 -23.641 -20.656 1 37.5 152 CYS B O 1
ATOM 2680 N N . ASP B 1 153 ? -21.188 -25.406 -19.703 1 40.97 153 ASP B N 1
ATOM 2681 C CA . ASP B 1 153 ? -20.516 -24.75 -18.594 1 40.97 153 ASP B CA 1
ATOM 2682 C C . ASP B 1 153 ? -19.484 -23.734 -19.094 1 40.97 153 ASP B C 1
ATOM 2684 O O . ASP B 1 153 ? -19.109 -22.812 -18.375 1 40.97 153 ASP B O 1
ATOM 2688 N N . PHE B 1 154 ? -18.891 -24.047 -20.188 1 41 154 PHE B N 1
ATOM 2689 C CA . PHE B 1 154 ? -17.812 -23.156 -20.609 1 41 154 PHE B CA 1
ATOM 2690 C C . PHE B 1 154 ? -18.375 -21.828 -21.094 1 41 154 PHE B C 1
ATOM 2692 O O . PHE B 1 154 ? -17.844 -20.766 -20.75 1 41 154 PHE B O 1
ATOM 2699 N N . TYR B 1 155 ? -19.297 -21.641 -21.922 1 43.75 155 TYR B N 1
ATOM 2700 C CA . TYR B 1 155 ? -19.891 -20.406 -22.438 1 43.75 155 TYR B CA 1
ATOM 2701 C C . TYR B 1 155 ? -21.219 -20.109 -21.766 1 43.75 155 TYR B C 1
ATOM 2703 O O . TYR B 1 155 ? -21.859 -19.094 -22.062 1 43.75 155 TYR B O 1
ATOM 2711 N N . ASN B 1 156 ? -21.406 -20.672 -20.625 1 41.69 156 ASN B N 1
ATOM 2712 C CA . ASN B 1 156 ? -22.609 -20.547 -19.812 1 41.69 156 ASN B CA 1
ATOM 2713 C C . ASN B 1 156 ? -23.844 -20.344 -20.688 1 41.69 156 ASN B C 1
ATOM 2715 O O . ASN B 1 156 ? -24.688 -19.484 -20.375 1 41.69 156 ASN B O 1
ATOM 2719 N N . LYS B 1 157 ? -23.766 -20.656 -21.969 1 38.19 157 LYS B N 1
ATOM 2720 C CA . LYS B 1 157 ? -24.922 -20.531 -22.859 1 38.19 157 LYS B CA 1
ATOM 2721 C C . LYS B 1 157 ? -25.469 -21.906 -23.234 1 38.19 157 LYS B C 1
ATOM 2723 O O . LYS B 1 157 ? -24.75 -22.891 -23.25 1 38.19 157 LYS B O 1
ATOM 2728 N N . PRO B 1 158 ? -26.953 -22.062 -23.25 1 41.91 158 PRO B N 1
ATOM 2729 C CA . PRO B 1 158 ? -27.609 -23.297 -23.703 1 41.91 158 PRO B CA 1
ATOM 2730 C C . PRO B 1 158 ? -27.5 -23.516 -25.203 1 41.91 158 PRO B C 1
ATOM 2732 O O . PRO B 1 158 ? -27.297 -22.562 -25.953 1 41.91 158 PRO B O 1
ATOM 2735 N N . CYS B 1 159 ? -27.25 -24.547 -25.953 1 38.72 159 CYS B N 1
ATOM 2736 C CA . CYS B 1 159 ? -27.484 -25.219 -27.219 1 38.72 159 CYS B CA 1
ATOM 2737 C C . CYS B 1 159 ? -26.219 -25.281 -28.062 1 38.72 159 CYS B C 1
ATOM 2739 O O . CYS B 1 159 ? -26.219 -25.828 -29.172 1 38.72 159 CYS B O 1
ATOM 2741 N N . HIS B 1 160 ? -25.266 -24.312 -28.156 1 35.16 160 HIS B N 1
ATOM 2742 C CA . HIS B 1 160 ? -24.469 -24.281 -29.375 1 35.16 160 HIS B CA 1
ATOM 2743 C C . HIS B 1 160 ? -23.297 -25.266 -29.281 1 35.16 160 HIS B C 1
ATOM 2745 O O . HIS B 1 160 ? -22.766 -25.5 -28.203 1 35.16 160 HIS B O 1
ATOM 2751 N N . THR B 1 161 ? -23.328 -26.391 -29.922 1 32.94 161 THR B N 1
ATOM 2752 C CA . THR B 1 161 ? -22.188 -27.281 -30.109 1 32.94 161 THR B CA 1
ATOM 2753 C C . THR B 1 161 ? -21.031 -26.562 -30.812 1 32.94 161 THR B C 1
ATOM 2755 O O . THR B 1 161 ? -21.266 -25.625 -31.562 1 32.94 161 THR B O 1
ATOM 2758 N N . CYS B 1 162 ? -19.766 -26.484 -30.266 1 30.83 162 CYS B N 1
ATOM 2759 C CA . CYS B 1 162 ? -18.531 -25.922 -30.797 1 30.83 162 CYS B CA 1
ATOM 2760 C C . CYS B 1 162 ? -18.312 -26.344 -32.25 1 30.83 162 CYS B C 1
ATOM 2762 O O . CYS B 1 162 ? -17.359 -25.906 -32.875 1 30.83 162 CYS B O 1
ATOM 2764 N N . GLU B 1 163 ? -18.812 -27.469 -32.656 1 33.53 163 GLU B N 1
ATOM 2765 C CA . GLU B 1 163 ? -18.359 -27.891 -34 1 33.53 163 GLU B CA 1
ATOM 2766 C C . GLU B 1 163 ? -18.594 -26.797 -35.031 1 33.53 163 GLU B C 1
ATOM 2768 O O . GLU B 1 163 ? -17.797 -26.641 -35.969 1 33.53 163 GLU B O 1
ATOM 2773 N N . THR B 1 164 ? -19.766 -26.188 -35.094 1 31.86 164 THR B N 1
ATOM 2774 C CA . THR B 1 164 ? -20.141 -25.438 -36.281 1 31.86 164 THR B CA 1
ATOM 2775 C C . THR B 1 164 ? -19.484 -24.047 -36.281 1 31.86 164 THR B C 1
ATOM 2777 O O . THR B 1 164 ? -19.859 -23.172 -37.031 1 31.86 164 THR B O 1
ATOM 2780 N N . TYR B 1 165 ? -18.688 -23.672 -35.312 1 33.28 165 TYR B N 1
ATOM 2781 C CA . TYR B 1 165 ? -18.281 -22.297 -35.594 1 33.28 165 TYR B CA 1
ATOM 2782 C C . TYR B 1 165 ? -17.297 -22.25 -36.75 1 33.28 165 TYR B C 1
ATOM 2784 O O . TYR B 1 165 ? -16.203 -22.812 -36.656 1 33.28 165 TYR B O 1
ATOM 2792 N N . TRP B 1 166 ? -17.75 -22.188 -38 1 30.89 166 TRP B N 1
ATOM 2793 C CA . TRP B 1 166 ? -17.094 -22.172 -39.312 1 30.89 166 TRP B CA 1
ATOM 2794 C C . TRP B 1 166 ? -15.984 -21.125 -39.344 1 30.89 166 TRP B C 1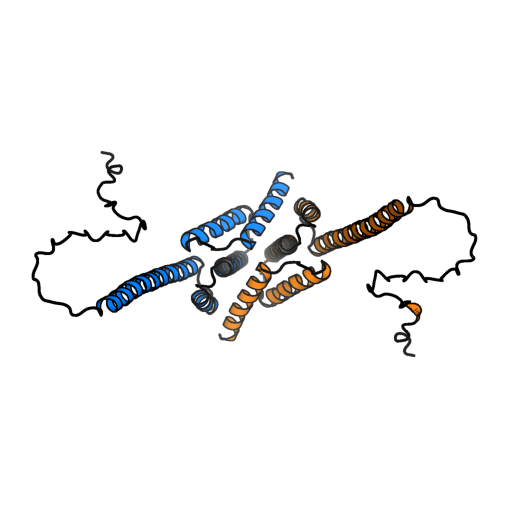
ATOM 2796 O O . TRP B 1 166 ? -14.938 -21.344 -39.938 1 30.89 166 TRP B O 1
ATOM 2806 N N . LYS B 1 167 ? -16.078 -19.969 -38.625 1 33.47 167 LYS B N 1
ATOM 2807 C CA . LYS B 1 167 ? -15.281 -18.875 -39.188 1 33.47 167 LYS B CA 1
ATOM 2808 C C . LYS B 1 167 ? -13.789 -19.188 -39.125 1 33.47 167 LYS B C 1
ATOM 2810 O O . LYS B 1 167 ? -12.961 -18.328 -39.469 1 33.47 167 LYS B O 1
ATOM 2815 N N . ILE B 1 168 ? -13.336 -20.203 -38.469 1 27.3 168 ILE B N 1
ATOM 2816 C CA . ILE B 1 168 ? -11.883 -20.312 -38.438 1 27.3 168 ILE B CA 1
ATOM 2817 C C . ILE B 1 168 ? -11.367 -20.719 -39.812 1 27.3 168 ILE B C 1
ATOM 2819 O O . ILE B 1 168 ? -10.156 -20.719 -40.062 1 27.3 168 ILE B O 1
ATOM 2823 N N . HIS B 1 169 ? -12.133 -21.391 -40.719 1 28.97 169 HIS B N 1
ATOM 2824 C CA . HIS B 1 169 ? -11.477 -22.047 -41.875 1 28.97 169 HIS B CA 1
ATOM 2825 C C . HIS B 1 169 ? -11.203 -21.047 -43 1 28.97 169 HIS B C 1
ATOM 2827 O O . HIS B 1 169 ? -10.938 -21.453 -44.125 1 28.97 169 HIS B O 1
ATOM 2833 N N . GLY B 1 170 ? -10.852 -19.75 -42.844 1 26.58 170 GLY B N 1
ATOM 2834 C CA . GLY B 1 170 ? -10.516 -19.062 -44.062 1 26.58 170 GLY B CA 1
ATOM 2835 C C . GLY B 1 170 ? -9.453 -19.766 -44.875 1 26.58 170 GLY B C 1
ATOM 2836 O O . GLY B 1 170 ? -8.445 -20.219 -44.344 1 26.58 170 GLY B O 1
ATOM 2837 N N . ASN B 1 171 ? -9.891 -20.594 -45.844 1 21.8 171 ASN B N 1
ATOM 2838 C CA . ASN B 1 171 ? -9.141 -20.688 -47.094 1 21.8 171 ASN B CA 1
ATOM 2839 C C . ASN B 1 171 ? -8.906 -19.312 -47.719 1 2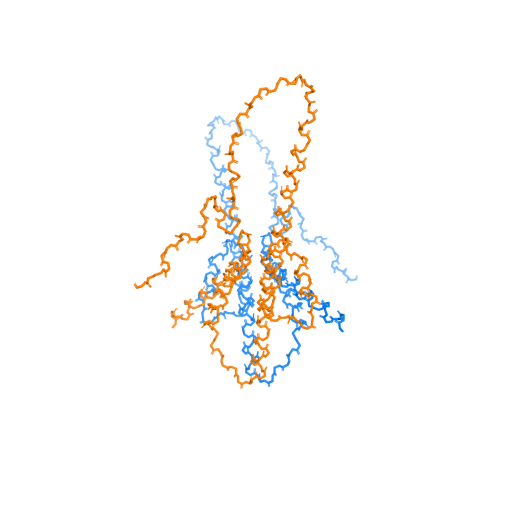1.8 171 ASN B C 1
ATOM 2841 O O . ASN B 1 171 ? -9.781 -18.438 -47.656 1 21.8 171 ASN B O 1
#

pLDDT: mean 75.45, std 26.97, range [20.64, 98.75]

Solvent-accessible surface area (backbone atoms only — not comparable to full-atom values): 20565 Å² total; per-residue (Å²): 110,70,66,57,30,53,46,41,46,48,50,47,50,50,51,49,48,64,58,65,53,54,28,80,89,48,52,63,68,57,34,49,52,54,54,47,49,52,51,54,60,54,50,73,71,64,77,79,75,64,82,48,67,69,54,40,53,50,50,52,51,52,50,48,52,52,48,44,47,53,56,59,66,24,46,56,77,90,44,48,66,61,49,50,57,51,44,60,39,82,73,66,71,56,60,70,56,50,51,48,54,53,44,51,49,52,53,51,48,52,52,52,52,53,49,46,54,52,47,52,53,52,56,58,56,60,65,64,68,66,67,85,85,74,82,77,79,77,74,82,71,77,76,75,75,71,70,77,79,59,64,40,78,85,73,74,41,73,74,77,70,78,77,73,72,60,85,75,70,81,120,110,70,65,56,30,53,45,41,46,49,50,46,51,48,52,48,48,64,57,66,52,55,29,79,90,48,52,62,66,56,35,49,52,53,54,47,48,52,49,53,58,53,50,72,71,63,76,78,76,64,82,47,67,68,54,42,52,51,49,51,51,52,51,48,53,53,49,43,48,54,57,58,66,23,47,56,76,88,45,48,65,60,48,50,56,51,44,58,38,80,74,65,71,56,58,70,56,51,51,49,54,54,44,52,50,53,53,53,48,51,53,53,51,52,49,47,54,52,46,50,52,54,56,59,56,62,64,64,69,65,67,86,83,76,81,75,78,71,74,79,68,78,76,74,76,69,69,77,79,57,64,40,79,84,73,74,40,72,73,76,68,78,78,71,67,60,84,77,63,79,122

Nearest PDB structures (foldseek):
  5ecf-assembly10_J  TM=4.354E-01  e=7.055E+00  Talaromyces marneffei PM1
  5ecf-assembly10_J  TM=4.467E-01  e=6.281E+00  Talaromyces marneffei PM1

Radius of gyration: 33.05 Å; Cα contacts (8 Å, |Δi|>4): 176; chains: 2; bounding box: 80×97×95 Å

Secondary structure (DSSP, 8-state):
-HHHHHHHHHHHHHHHHHHH---TTS-HHHHHHHHHHHHHHHHTT-----SSHHHHHHHHHHHHHHHHHHHHHTS-GGGHHHHHHHHTSSSPPPHHHHHHHHHHHHHHHHHHHHHHHHHHHHHHHHGGGG--------------------EETTTTEES--GGG--TT---/-HHHHHHHHHHHHHHHHHHH---TTS-HHHHHHHHHHHHHHHHTT-----SSHHHHHHHHHHHHHHHHHHHHHTS-GGGHHHHHHHHTSSSPPPHHHHHHHHHHHHHHHHHHHHHHHHHHHHHHHHGGGG--------------------EETTTTEES--GGG-GGGG--

Organism: Cannabis sativa (NCBI:txid3483)